Protein AF-A0A367K6J0-F1 (afdb_monomer_lite)

pLDDT: mean 87.24, std 14.25, range [42.91, 98.69]

Foldseek 3Di:
DDLVVLCVQQVVLLVVLVVCLVVVNLPVQDPDLPDQDPNLVSLQSLLVCLLPQSNLVVCVVVVVLVSLLSQLVSDPRPSSNLSSLSSLLSSLLVVVSVSVVVLLVDLSLLVVLQVCLQPPDDLSNLLSSLSSLLSNLVVQQDPVVRDGNDDPSNVVSLQDDPPGDGPLQSLLCCLLDDPPQSSNLSSLSNNLSSLSNQLCVLPPPVCVVPDPDDNPVSSCRRPPLVSLLSLVVSLVVVLVCVVVCVPVPDDPDPSSNVSSVSNNCSCDVSPSDDPVSD

InterPro domains:
  IPR016024 Armadillo-type fold [SSF48371] (31-156)
  IPR052464 Synovial Proliferation Regulator [PTHR23424] (36-198)

Radius of gyration: 20.42 Å; chains: 1; bounding box: 48×44×61 Å

Sequence (278 aa):
MDLDANLTVVSPILKRILEEVVNDTIDHSCANIDDDTPFERSLCAAWDICTVPEYAMTLKENQFHRVLLKIITATQRNRTRELAMGTLANMACHWDCGIGPYLLNDMDILKLCRSILWTENDARVLLETTRLLNTFLVCSIDTSHQTVIEHDHLTEFLTPETMAPSIFHQYTLIICNTLYSELLLKSLELMTRIVVYTNAITHSLSKRKQRLTEVDEEIFKFMDKADTLALLHWGAERLEEEGRGVGIGMGFHRGIAKNVMHLLWALMAYGLISINDC

Secondary structure (DSSP, 8-state):
--HHHHHHHHHHHHHHHHHHHHTT-TT---S-SSSPPHHHHHHHHHHHHTTSHHHHHHHHHTTHHHHHHHHHHH---HHHHHHHHHHHHHHHT-TTTTHHHHHHT-HHHHHHHHHHHHH---HHHHHHHHHHHHHHHHHHEETTTTEE---HHHHHHHS-BTTB--HHHHHHHHHHH---HHHHHHHHHHHHHHHHHHHHHHH-HHHHTT-SS--STTGGGTS-HHHHHHHHHHHHHHHHHHHTTTTTTTT--HHHHHHHHHHHHHHHHTTSS-GGG-

Structure (mmCIF, N/CA/C/O backbone):
data_AF-A0A367K6J0-F1
#
_entry.id   AF-A0A367K6J0-F1
#
loop_
_atom_site.group_PDB
_atom_site.id
_atom_site.type_symbol
_atom_site.label_atom_id
_atom_site.label_alt_id
_atom_site.label_comp_id
_atom_site.label_asym_id
_atom_site.label_entity_id
_atom_site.label_seq_id
_atom_site.pdbx_PDB_ins_code
_atom_site.Cartn_x
_atom_site.Cartn_y
_atom_site.Cartn_z
_atom_site.occupancy
_atom_site.B_iso_or_equiv
_atom_site.auth_seq_id
_atom_site.auth_comp_id
_atom_site.auth_asym_id
_atom_site.auth_atom_id
_atom_site.pdbx_PDB_model_num
ATOM 1 N N . MET A 1 1 ? -2.186 -20.792 -24.153 1.00 52.62 1 MET A N 1
ATOM 2 C CA . MET A 1 1 ? -1.851 -19.403 -24.530 1.00 52.62 1 MET A CA 1
ATOM 3 C C . MET A 1 1 ? -0.345 -19.354 -24.709 1.00 52.62 1 MET A C 1
ATOM 5 O O . MET A 1 1 ? 0.332 -19.950 -23.880 1.00 52.62 1 MET A O 1
ATOM 9 N N . ASP A 1 2 ? 0.154 -18.780 -25.805 1.00 60.88 2 ASP A N 1
ATOM 10 C CA . ASP A 1 2 ? 1.565 -18.890 -26.204 1.00 60.88 2 ASP A CA 1
ATOM 11 C C . ASP A 1 2 ? 2.493 -18.096 -25.278 1.00 60.88 2 ASP A C 1
ATOM 13 O O . ASP A 1 2 ? 2.491 -16.866 -25.283 1.00 60.88 2 ASP A O 1
ATOM 17 N N . LEU A 1 3 ? 3.326 -18.815 -24.521 1.00 62.19 3 LEU A N 1
ATOM 18 C CA . LEU A 1 3 ? 4.400 -18.252 -23.693 1.00 62.19 3 LEU A CA 1
ATOM 19 C C . LEU A 1 3 ? 5.335 -17.340 -24.518 1.00 62.19 3 LEU A C 1
ATOM 21 O O . LEU A 1 3 ? 5.828 -16.328 -24.023 1.00 62.19 3 LEU A O 1
ATOM 25 N N . ASP A 1 4 ? 5.510 -17.669 -25.798 1.00 64.56 4 ASP A N 1
ATOM 26 C CA . ASP A 1 4 ? 6.382 -16.970 -26.747 1.00 64.56 4 ASP A CA 1
ATOM 27 C C . ASP A 1 4 ? 5.864 -15.559 -27.105 1.00 64.56 4 ASP A C 1
ATOM 29 O O . ASP A 1 4 ? 6.628 -14.596 -27.233 1.00 64.56 4 ASP A O 1
ATOM 33 N N . ALA A 1 5 ? 4.538 -15.389 -27.171 1.00 68.56 5 ALA A N 1
ATOM 34 C CA . ALA A 1 5 ? 3.916 -14.090 -27.426 1.00 68.56 5 ALA A CA 1
ATOM 35 C C . ALA A 1 5 ? 4.062 -13.142 -26.223 1.00 68.56 5 ALA A C 1
ATOM 37 O O . ALA A 1 5 ? 4.328 -11.951 -26.398 1.00 68.56 5 ALA A O 1
ATOM 38 N N . ASN A 1 6 ? 3.962 -13.675 -25.000 1.00 74.25 6 ASN A N 1
ATOM 39 C CA . ASN A 1 6 ? 4.115 -12.892 -23.772 1.00 74.25 6 ASN A CA 1
ATOM 40 C C . ASN A 1 6 ? 5.548 -12.372 -23.607 1.00 74.25 6 ASN A C 1
ATOM 42 O O . ASN A 1 6 ? 5.755 -11.194 -23.312 1.00 74.25 6 ASN A O 1
ATOM 46 N N . LEU A 1 7 ? 6.544 -13.221 -23.874 1.00 74.25 7 LEU A N 1
ATOM 47 C CA . LEU A 1 7 ? 7.955 -12.832 -23.846 1.00 74.25 7 LEU A CA 1
ATOM 48 C C . LEU A 1 7 ? 8.262 -11.724 -24.861 1.00 74.25 7 LEU A C 1
ATOM 50 O O . LEU A 1 7 ? 8.991 -10.787 -24.548 1.00 74.25 7 LEU A O 1
ATOM 54 N N . THR A 1 8 ? 7.638 -11.758 -26.040 1.00 81.88 8 THR A N 1
ATOM 55 C CA . THR A 1 8 ? 7.848 -10.733 -27.076 1.00 81.88 8 THR A CA 1
ATOM 56 C C . THR A 1 8 ? 7.472 -9.321 -26.601 1.00 81.88 8 THR A C 1
ATOM 58 O O . THR A 1 8 ? 8.147 -8.355 -26.955 1.00 81.88 8 THR A O 1
ATOM 61 N N . VAL A 1 9 ? 6.430 -9.189 -25.772 1.00 82.50 9 VAL A N 1
ATOM 62 C CA . VAL A 1 9 ? 5.977 -7.894 -25.234 1.00 82.50 9 VAL A CA 1
ATOM 63 C C . VAL A 1 9 ? 6.772 -7.486 -23.992 1.00 82.50 9 VAL A C 1
ATOM 65 O O . VAL A 1 9 ? 7.174 -6.331 -23.858 1.00 82.50 9 VAL A O 1
ATOM 68 N N . VAL A 1 10 ? 7.020 -8.432 -23.084 1.00 88.75 10 VAL A N 1
ATOM 69 C CA . VAL A 1 10 ? 7.608 -8.157 -21.767 1.00 88.75 10 VAL A CA 1
ATOM 70 C C . VAL A 1 10 ? 9.131 -7.993 -21.842 1.00 88.75 10 VAL A C 1
ATOM 72 O O . VAL A 1 10 ? 9.689 -7.082 -21.226 1.00 88.75 10 VAL A O 1
ATOM 75 N N . SER A 1 11 ? 9.828 -8.831 -22.617 1.00 90.00 11 SER A N 1
ATOM 76 C CA . SER A 1 11 ? 11.296 -8.869 -22.640 1.00 90.00 11 SER A CA 1
ATOM 77 C C . SER A 1 11 ? 11.965 -7.541 -23.014 1.00 90.00 11 SER A C 1
ATOM 79 O O . SER A 1 11 ? 12.941 -7.195 -22.346 1.00 90.00 11 SER A O 1
ATOM 81 N N . PRO A 1 12 ? 11.491 -6.754 -24.004 1.00 92.69 12 PRO A N 1
ATOM 82 C CA . PRO A 1 12 ? 12.099 -5.460 -24.318 1.00 92.69 12 PRO A CA 1
ATOM 83 C C . PRO A 1 12 ? 12.034 -4.464 -23.152 1.00 92.69 12 PRO A C 1
ATOM 85 O O . PRO A 1 12 ? 13.003 -3.746 -22.903 1.00 92.69 12 PRO A O 1
ATOM 88 N N . ILE A 1 13 ? 10.916 -4.448 -22.415 1.00 94.12 13 ILE A N 1
ATOM 89 C CA . ILE A 1 13 ? 10.705 -3.560 -21.263 1.00 94.12 13 ILE A CA 1
ATOM 90 C C . ILE A 1 13 ? 11.645 -3.964 -20.124 1.00 94.12 13 ILE A C 1
ATOM 92 O O . ILE A 1 13 ? 12.404 -3.132 -19.623 1.00 94.12 13 ILE A O 1
ATOM 96 N N . LEU A 1 14 ? 11.648 -5.252 -19.757 1.00 93.12 14 LEU A N 1
ATOM 97 C CA . LEU A 1 14 ? 12.482 -5.750 -18.660 1.00 93.12 14 LEU A CA 1
ATOM 98 C C . LEU A 1 14 ? 13.970 -5.605 -18.966 1.00 93.12 14 LEU A C 1
ATOM 100 O O . LEU A 1 14 ? 14.729 -5.193 -18.094 1.00 93.12 14 LEU A O 1
ATOM 104 N N . LYS A 1 15 ? 14.387 -5.900 -20.204 1.00 93.62 15 LYS A N 1
ATOM 105 C CA . LYS A 1 15 ? 15.779 -5.753 -20.638 1.00 93.62 15 LYS A CA 1
ATOM 106 C C . LYS A 1 15 ? 16.252 -4.313 -20.480 1.00 93.62 15 LYS A C 1
ATOM 108 O O . LYS A 1 15 ? 17.316 -4.091 -19.917 1.00 93.62 15 LYS A O 1
ATOM 113 N N . ARG A 1 16 ? 15.446 -3.346 -20.917 1.00 93.06 16 ARG A N 1
ATOM 114 C CA . ARG A 1 16 ? 15.792 -1.930 -20.797 1.00 93.06 16 ARG A CA 1
ATOM 115 C C . ARG A 1 16 ? 15.924 -1.490 -19.342 1.00 93.06 16 ARG A C 1
ATOM 117 O O . ARG A 1 16 ? 16.885 -0.817 -18.998 1.00 93.06 16 ARG A O 1
ATOM 124 N N . ILE A 1 17 ? 14.989 -1.892 -18.482 1.00 95.50 17 ILE A N 1
ATOM 125 C CA . ILE A 1 17 ? 15.069 -1.581 -17.049 1.00 95.50 17 ILE A CA 1
ATOM 126 C C . ILE A 1 17 ? 16.323 -2.219 -16.431 1.00 95.50 17 ILE A C 1
ATOM 128 O O . ILE A 1 17 ? 17.040 -1.563 -15.682 1.00 95.50 17 ILE A O 1
ATOM 132 N N . LEU A 1 18 ? 16.613 -3.479 -16.766 1.00 94.62 18 LEU A N 1
ATOM 133 C CA . LEU A 1 18 ? 17.797 -4.190 -16.282 1.00 94.62 18 LEU A CA 1
ATOM 134 C C . LEU A 1 18 ? 19.099 -3.521 -16.715 1.00 94.62 18 LEU A C 1
ATOM 136 O O . LEU A 1 18 ? 19.999 -3.393 -15.893 1.00 94.62 18 LEU A O 1
ATOM 140 N N . GLU A 1 19 ? 19.207 -3.090 -17.971 1.00 93.94 19 GLU A N 1
ATOM 141 C CA . GLU A 1 19 ? 20.398 -2.406 -18.482 1.00 93.94 19 GLU A CA 1
ATOM 142 C C . GLU A 1 19 ? 20.693 -1.133 -17.681 1.00 93.94 19 GLU A C 1
ATOM 144 O O . GLU A 1 19 ? 21.822 -0.948 -17.232 1.00 93.94 19 GLU A O 1
ATOM 149 N N . GLU A 1 20 ? 19.681 -0.309 -17.409 1.00 91.88 20 GLU A N 1
ATOM 150 C CA . GLU A 1 20 ? 19.845 0.919 -16.617 1.00 91.88 20 GLU A CA 1
ATOM 151 C C . GLU A 1 20 ? 20.211 0.619 -15.150 1.00 91.88 20 GLU A C 1
ATOM 153 O O . GLU A 1 20 ? 21.021 1.314 -14.539 1.00 91.88 20 GLU A O 1
ATOM 158 N N . VAL A 1 21 ? 19.672 -0.463 -14.578 1.00 92.81 21 VAL A N 1
ATOM 159 C CA . VAL A 1 21 ? 19.991 -0.901 -13.207 1.00 92.81 21 VAL A CA 1
ATOM 160 C C . VAL A 1 21 ? 21.389 -1.519 -13.090 1.00 92.81 21 VAL A C 1
ATOM 162 O O . VAL A 1 21 ? 22.018 -1.429 -12.030 1.00 92.81 21 VAL A O 1
ATOM 165 N N . VAL A 1 22 ? 21.868 -2.198 -14.134 1.00 92.88 22 VAL A N 1
ATOM 166 C CA . VAL A 1 22 ? 23.210 -2.802 -14.186 1.00 92.88 22 VAL A CA 1
ATOM 167 C C . VAL A 1 22 ? 24.273 -1.736 -14.424 1.00 92.88 22 VAL A C 1
ATOM 169 O O . VAL A 1 22 ? 25.336 -1.805 -13.813 1.00 92.88 22 VAL A O 1
ATOM 172 N N . ASN A 1 23 ? 23.974 -0.742 -15.259 1.00 92.44 23 ASN A N 1
ATOM 173 C CA . ASN A 1 23 ? 24.886 0.357 -15.570 1.00 92.44 23 ASN A CA 1
ATOM 174 C C . ASN A 1 23 ? 24.867 1.487 -14.527 1.00 92.44 23 ASN A C 1
ATOM 176 O O . ASN A 1 23 ? 25.654 2.420 -14.652 1.00 92.44 23 ASN A O 1
ATOM 180 N N . ASP A 1 24 ? 24.002 1.396 -13.511 1.00 88.75 24 ASP A N 1
ATOM 181 C CA . ASP A 1 24 ? 23.812 2.413 -12.464 1.00 88.75 24 ASP A CA 1
ATOM 182 C C . ASP A 1 24 ? 23.382 3.785 -13.023 1.00 88.75 24 ASP A C 1
ATOM 184 O O . ASP A 1 24 ? 23.788 4.849 -12.561 1.00 88.75 24 ASP A O 1
ATOM 188 N N . THR A 1 25 ? 22.540 3.759 -14.059 1.00 89.38 25 THR A N 1
ATOM 189 C CA . THR A 1 25 ? 22.095 4.940 -14.815 1.00 89.38 25 THR A CA 1
ATOM 190 C C . THR A 1 25 ? 20.631 5.314 -14.572 1.00 89.38 25 THR A C 1
ATOM 192 O O . THR A 1 25 ? 20.086 6.168 -15.270 1.00 89.38 25 THR A O 1
ATOM 195 N N . ILE A 1 26 ? 20.005 4.755 -13.530 1.00 89.31 26 ILE A N 1
ATOM 196 C CA . ILE A 1 26 ? 18.575 4.946 -13.214 1.00 89.31 26 ILE A CA 1
ATOM 197 C C . ILE A 1 26 ? 18.147 6.421 -13.075 1.00 89.31 26 ILE A C 1
ATOM 199 O O . ILE A 1 26 ? 17.022 6.757 -13.434 1.00 89.31 26 ILE A O 1
ATOM 203 N N . ASP A 1 27 ? 19.047 7.306 -12.629 1.00 86.69 27 ASP A N 1
ATOM 204 C CA . ASP A 1 27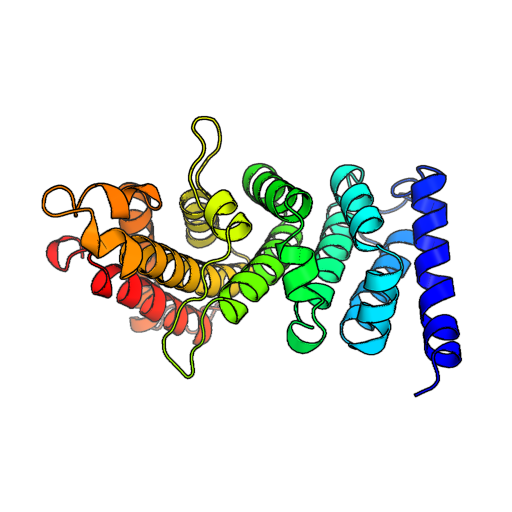 ? 18.786 8.744 -12.447 1.00 86.69 27 ASP A CA 1
ATOM 205 C C . ASP A 1 27 ? 19.613 9.640 -13.405 1.00 86.69 27 ASP A C 1
ATOM 207 O O . ASP A 1 27 ? 19.592 10.868 -13.299 1.00 86.69 27 ASP A O 1
ATOM 211 N N . HIS A 1 28 ? 20.345 9.057 -14.365 1.00 76.81 28 HIS A N 1
ATOM 212 C CA . HIS A 1 28 ? 21.383 9.754 -15.147 1.00 76.81 28 HIS A CA 1
ATOM 213 C C . HIS A 1 28 ? 20.841 10.766 -16.180 1.00 76.81 28 HIS A C 1
ATOM 215 O O . HIS A 1 28 ? 21.577 11.638 -16.646 1.00 76.81 28 HIS A O 1
ATOM 221 N N . SER A 1 29 ? 19.563 10.675 -16.559 1.00 64.75 29 SER A N 1
ATOM 222 C CA . SER A 1 29 ? 18.951 11.461 -17.643 1.00 64.75 29 SER A CA 1
ATOM 223 C C . SER A 1 29 ? 18.116 12.650 -17.144 1.00 64.75 29 SER A C 1
ATOM 225 O O . SER A 1 29 ? 16.963 12.809 -17.542 1.00 64.75 29 SER A O 1
ATOM 227 N N . CYS A 1 30 ? 18.671 13.474 -16.254 1.00 58.75 30 CYS A N 1
ATOM 228 C CA . CYS A 1 30 ? 17.943 14.572 -15.612 1.00 58.75 30 CYS A CA 1
ATOM 229 C C . CYS A 1 30 ? 18.305 15.935 -16.233 1.00 58.75 30 CYS A C 1
ATOM 231 O O . CYS A 1 30 ? 19.266 16.576 -15.816 1.00 58.75 30 CYS A O 1
ATOM 233 N N . ALA A 1 31 ? 17.548 16.380 -17.242 1.00 59.66 31 ALA A N 1
ATOM 234 C CA . ALA A 1 31 ? 17.614 17.767 -17.730 1.00 59.66 31 ALA A CA 1
ATOM 235 C C . ALA A 1 31 ? 16.427 18.615 -17.241 1.00 59.66 31 ALA A C 1
ATOM 237 O O . ALA A 1 31 ? 16.561 19.828 -17.106 1.00 59.66 31 ALA A O 1
ATOM 238 N N . ASN A 1 32 ? 15.286 17.978 -16.952 1.00 64.25 32 ASN A N 1
ATOM 239 C CA . ASN A 1 32 ? 14.073 18.625 -16.469 1.00 64.25 32 ASN A CA 1
ATOM 240 C C . ASN A 1 32 ? 13.409 17.733 -15.408 1.00 64.25 32 ASN A C 1
ATOM 242 O O . ASN A 1 32 ? 13.308 16.521 -15.599 1.00 64.25 32 ASN A O 1
ATOM 246 N N . ILE A 1 33 ? 13.016 18.309 -14.271 1.00 65.94 33 ILE A N 1
ATOM 247 C CA . ILE A 1 33 ? 12.442 17.555 -13.140 1.00 65.94 33 ILE A CA 1
ATOM 248 C C . ILE A 1 33 ? 10.992 17.136 -13.423 1.00 65.94 33 ILE A C 1
ATOM 250 O O . ILE A 1 33 ? 10.568 16.091 -12.937 1.00 65.94 33 ILE A O 1
ATOM 254 N N . ASP A 1 34 ? 10.282 17.897 -14.257 1.00 67.56 34 ASP A N 1
ATOM 255 C CA . ASP A 1 34 ? 8.843 17.728 -14.485 1.00 67.56 34 ASP A CA 1
ATOM 256 C C . ASP A 1 34 ? 8.491 16.715 -15.590 1.00 67.56 34 ASP A C 1
ATOM 258 O O . ASP A 1 34 ? 7.346 16.271 -15.673 1.00 67.56 34 ASP A O 1
ATOM 262 N N . ASP A 1 35 ? 9.459 16.325 -16.426 1.00 78.94 35 ASP A N 1
ATOM 263 C CA . ASP A 1 35 ? 9.240 15.382 -17.525 1.00 78.94 35 ASP A CA 1
ATOM 264 C C . ASP A 1 35 ? 9.662 13.960 -17.134 1.00 78.94 35 ASP A C 1
ATOM 266 O O . ASP A 1 35 ? 10.748 13.750 -16.583 1.00 78.94 35 ASP A O 1
ATOM 270 N N . ASP A 1 36 ? 8.838 12.968 -17.498 1.00 84.56 36 ASP A N 1
ATOM 271 C CA . ASP A 1 36 ? 9.209 11.558 -17.359 1.00 84.56 36 ASP A CA 1
ATOM 272 C C . ASP A 1 36 ? 10.477 11.282 -18.191 1.00 84.56 36 ASP A C 1
ATOM 274 O O . ASP A 1 36 ? 10.542 11.498 -19.408 1.00 84.56 36 ASP A O 1
ATOM 278 N N . THR A 1 37 ? 11.498 10.745 -17.540 1.00 90.25 37 THR A N 1
ATOM 279 C CA . THR A 1 37 ? 12.735 10.274 -18.155 1.00 90.25 37 THR A CA 1
ATOM 280 C C . THR A 1 37 ? 12.482 9.059 -19.056 1.00 90.25 37 THR A C 1
ATOM 282 O O . THR A 1 37 ? 11.469 8.358 -18.945 1.00 90.25 37 THR A O 1
ATOM 285 N N . PRO A 1 38 ? 13.411 8.737 -19.975 1.00 90.44 38 PRO A N 1
ATOM 286 C CA . PRO A 1 38 ? 13.325 7.504 -20.747 1.00 90.44 38 PRO A CA 1
ATOM 287 C C . PRO A 1 38 ? 13.238 6.239 -19.867 1.00 90.44 38 PRO A C 1
ATOM 289 O O . PRO A 1 38 ? 12.583 5.274 -20.276 1.00 90.44 38 PRO A O 1
ATOM 292 N N . PHE A 1 39 ? 13.869 6.248 -18.688 1.00 93.06 39 PHE A N 1
ATOM 293 C CA . PHE A 1 39 ? 13.788 5.168 -17.706 1.00 93.06 39 PHE A CA 1
ATOM 294 C C . PHE A 1 39 ? 12.404 5.097 -17.046 1.00 93.06 39 PHE A C 1
ATOM 296 O O . PHE A 1 39 ? 11.771 4.043 -17.093 1.00 93.06 39 PHE A O 1
ATOM 303 N N . GLU A 1 40 ? 11.872 6.222 -16.555 1.00 94.75 40 GLU A N 1
ATOM 304 C CA . GLU A 1 40 ? 10.519 6.306 -15.977 1.00 94.75 40 GLU A CA 1
ATOM 305 C C . GLU A 1 40 ? 9.445 5.859 -16.977 1.00 94.75 40 GLU A C 1
ATOM 307 O O . GLU A 1 40 ? 8.560 5.092 -16.620 1.00 94.75 40 GLU A O 1
ATOM 312 N N . ARG A 1 41 ? 9.564 6.192 -18.270 1.00 93.81 41 ARG A N 1
ATOM 313 C CA . ARG A 1 41 ? 8.649 5.655 -19.298 1.00 93.81 41 ARG A CA 1
ATOM 314 C C . ARG A 1 41 ? 8.684 4.128 -19.411 1.00 93.81 41 ARG A C 1
ATOM 316 O O . ARG A 1 41 ? 7.667 3.516 -19.724 1.00 93.81 41 ARG A O 1
ATOM 323 N N . SER A 1 42 ? 9.838 3.507 -19.172 1.00 95.38 42 SER A N 1
ATOM 324 C CA . SER A 1 42 ? 9.968 2.043 -19.189 1.00 95.38 42 SER A CA 1
ATOM 325 C C . SER A 1 42 ? 9.339 1.421 -17.944 1.00 95.38 42 SER A C 1
ATOM 327 O O . SER A 1 42 ? 8.669 0.398 -18.051 1.00 95.38 42 SER A O 1
ATOM 329 N N . LEU A 1 43 ? 9.495 2.063 -16.783 1.00 96.81 43 LEU A N 1
ATOM 330 C CA . LEU A 1 43 ? 8.803 1.666 -15.557 1.00 96.81 43 LEU A CA 1
ATOM 331 C C . LEU A 1 43 ? 7.288 1.869 -15.649 1.00 96.81 43 LEU A C 1
ATOM 333 O O . LEU A 1 43 ? 6.545 1.019 -15.183 1.00 96.81 43 LEU A O 1
ATOM 337 N N . CYS A 1 44 ? 6.825 2.935 -16.298 1.00 96.38 44 CYS A N 1
ATOM 338 C CA . CYS A 1 44 ? 5.409 3.159 -16.584 1.00 96.38 44 CYS A CA 1
ATOM 339 C C . CYS A 1 44 ? 4.841 2.028 -17.456 1.00 96.38 44 CYS A C 1
ATOM 341 O O . CYS A 1 44 ? 3.833 1.421 -17.110 1.00 96.38 44 CYS A O 1
ATOM 343 N N . ALA A 1 45 ? 5.561 1.636 -18.513 1.00 96.44 45 ALA A N 1
ATOM 344 C CA . ALA A 1 45 ? 5.177 0.473 -19.309 1.00 96.44 45 ALA A CA 1
ATOM 345 C C . ALA A 1 45 ? 5.155 -0.823 -18.476 1.00 96.44 45 ALA A C 1
ATOM 347 O O . ALA A 1 45 ? 4.236 -1.622 -18.633 1.00 96.44 45 ALA A O 1
ATOM 348 N N . ALA A 1 46 ? 6.130 -1.028 -17.579 1.00 97.06 46 ALA A N 1
ATOM 349 C CA . ALA A 1 46 ? 6.156 -2.177 -16.668 1.00 97.06 46 ALA A CA 1
ATOM 350 C C . ALA A 1 46 ? 4.963 -2.178 -15.695 1.00 97.06 46 ALA A C 1
ATOM 352 O O . ALA A 1 46 ? 4.347 -3.224 -15.484 1.00 97.06 46 ALA A O 1
ATOM 353 N N . TRP A 1 47 ? 4.606 -1.015 -15.150 1.00 97.56 47 TRP A N 1
ATOM 354 C CA . TRP A 1 47 ? 3.425 -0.829 -14.312 1.00 97.56 47 TRP A CA 1
ATOM 355 C C . TRP A 1 47 ? 2.164 -1.258 -15.062 1.00 97.56 47 TRP A C 1
ATOM 357 O O . TRP A 1 47 ? 1.397 -2.082 -14.550 1.00 97.56 47 TRP A O 1
ATOM 367 N N . ASP A 1 48 ? 1.959 -0.730 -16.271 1.00 96.62 48 ASP A N 1
ATOM 368 C CA . ASP A 1 48 ? 0.762 -0.973 -17.077 1.00 96.62 48 ASP A CA 1
ATOM 369 C C . ASP A 1 48 ? 0.595 -2.456 -17.413 1.00 96.62 48 ASP A C 1
ATOM 371 O O . ASP A 1 48 ? -0.475 -3.028 -17.188 1.00 96.62 48 ASP A O 1
ATOM 375 N N . ILE A 1 49 ? 1.654 -3.125 -17.883 1.00 95.19 49 ILE A N 1
ATOM 376 C CA . ILE A 1 49 ? 1.573 -4.552 -18.234 1.00 95.19 49 ILE A CA 1
ATOM 377 C C . ILE A 1 49 ? 1.325 -5.439 -17.011 1.00 95.19 49 ILE A C 1
ATOM 379 O O . ILE A 1 49 ? 0.706 -6.490 -17.148 1.00 95.19 49 ILE A O 1
ATOM 383 N N . CYS A 1 50 ? 1.740 -5.022 -15.809 1.00 96.56 50 CYS A N 1
ATOM 384 C CA . CYS A 1 50 ? 1.494 -5.783 -14.582 1.00 96.56 50 CYS A CA 1
ATOM 385 C C . CYS A 1 50 ? 0.021 -5.807 -14.166 1.00 96.56 50 CYS A C 1
ATOM 387 O O . CYS A 1 50 ? -0.332 -6.551 -13.256 1.00 96.56 50 CYS A O 1
ATOM 389 N N . THR A 1 51 ? -0.860 -5.049 -14.824 1.00 95.50 51 THR A N 1
ATOM 390 C CA . THR A 1 51 ? -2.315 -5.219 -14.669 1.00 95.50 51 THR A CA 1
ATOM 391 C C . THR A 1 51 ? -2.826 -6.524 -15.289 1.00 95.50 51 THR A C 1
ATOM 393 O O . THR A 1 51 ? -3.903 -6.991 -14.923 1.00 95.50 51 THR A O 1
ATOM 396 N N . VAL A 1 52 ? -2.048 -7.145 -16.182 1.00 95.25 52 VAL A N 1
ATOM 397 C CA . VAL A 1 52 ? -2.385 -8.392 -16.876 1.00 95.25 52 VAL A CA 1
ATOM 398 C C . VAL A 1 52 ? -1.685 -9.578 -16.186 1.00 95.25 52 VAL A C 1
ATOM 400 O O . VAL A 1 52 ? -0.454 -9.556 -16.059 1.00 95.25 52 VAL A O 1
ATOM 403 N N . PRO A 1 53 ? -2.421 -10.624 -15.751 1.00 94.62 53 PRO A N 1
ATOM 404 C CA . PRO A 1 53 ? -1.859 -11.733 -14.974 1.00 94.62 53 PRO A CA 1
ATOM 405 C C . PRO A 1 53 ? -0.694 -12.455 -15.662 1.00 94.62 53 PRO A C 1
ATOM 407 O O . PRO A 1 53 ? 0.305 -12.778 -15.023 1.00 94.62 53 PRO A O 1
ATOM 410 N N . GLU A 1 54 ? -0.785 -12.690 -16.971 1.00 93.50 54 GLU A N 1
ATOM 411 C CA . GLU A 1 54 ? 0.213 -13.435 -17.742 1.00 93.50 54 GLU A CA 1
ATOM 412 C C . GLU A 1 54 ? 1.566 -12.708 -17.799 1.00 93.50 54 GLU A C 1
ATOM 414 O O . GLU A 1 54 ? 2.634 -13.321 -17.679 1.00 93.50 54 GLU A O 1
ATOM 419 N N . TYR A 1 55 ? 1.532 -11.382 -17.940 1.00 94.81 55 TYR A N 1
ATOM 420 C CA . TYR A 1 55 ? 2.737 -10.559 -17.937 1.00 94.81 55 TYR A CA 1
ATOM 421 C C . TYR A 1 55 ? 3.320 -10.452 -16.527 1.00 94.81 55 TYR A C 1
ATOM 423 O O . TYR A 1 55 ? 4.524 -10.643 -16.352 1.00 94.81 55 TYR A O 1
ATOM 431 N N . ALA A 1 56 ? 2.481 -10.256 -15.505 1.00 95.69 56 ALA A N 1
ATOM 432 C CA . ALA A 1 56 ? 2.925 -10.260 -14.112 1.00 95.69 56 ALA A CA 1
ATOM 433 C C . ALA A 1 56 ? 3.573 -11.602 -13.711 1.00 95.69 56 ALA A C 1
ATOM 435 O O . ALA A 1 56 ? 4.593 -11.614 -13.017 1.00 95.69 56 ALA A O 1
ATOM 436 N N . MET A 1 57 ? 3.043 -12.731 -14.197 1.00 95.00 57 MET A N 1
ATOM 437 C CA . MET A 1 57 ? 3.650 -14.054 -14.006 1.00 95.00 57 MET A CA 1
ATOM 438 C C . MET A 1 57 ? 5.043 -14.142 -14.632 1.00 95.00 57 MET A C 1
ATOM 440 O O . MET A 1 57 ? 5.961 -14.646 -13.988 1.00 95.00 57 MET A O 1
ATOM 444 N N . THR A 1 58 ? 5.239 -13.566 -15.820 1.00 94.00 58 THR A N 1
ATOM 445 C CA . THR A 1 58 ? 6.562 -13.511 -16.464 1.00 94.00 58 THR A CA 1
ATOM 446 C C . THR A 1 58 ? 7.560 -12.731 -15.595 1.00 94.00 58 THR A C 1
ATOM 448 O O . THR A 1 58 ? 8.699 -13.164 -15.412 1.00 94.00 58 THR A O 1
ATOM 451 N N . LEU A 1 59 ? 7.146 -11.612 -14.985 1.00 94.88 59 LEU A N 1
ATOM 452 C CA . LEU A 1 59 ? 7.988 -10.864 -14.040 1.00 94.88 59 LEU A CA 1
ATOM 453 C C . LEU A 1 59 ? 8.301 -11.672 -12.772 1.00 94.88 59 LEU A C 1
ATOM 455 O O . LEU A 1 59 ? 9.438 -11.644 -12.296 1.00 94.88 59 LEU A O 1
ATOM 459 N N . LYS A 1 60 ? 7.318 -12.398 -12.223 1.00 95.44 60 LYS A N 1
ATOM 460 C CA . LYS A 1 60 ? 7.515 -13.282 -11.064 1.00 95.44 60 LYS A CA 1
ATOM 461 C C . LYS A 1 60 ? 8.533 -14.383 -11.369 1.00 95.44 60 LYS A C 1
ATOM 463 O O . LYS A 1 60 ? 9.461 -14.569 -10.586 1.00 95.44 60 LYS A O 1
ATOM 468 N N . GLU A 1 61 ? 8.381 -15.087 -12.489 1.00 93.69 61 GLU A N 1
ATOM 469 C CA . GLU A 1 61 ? 9.265 -16.190 -12.897 1.00 93.69 61 GLU A CA 1
ATOM 470 C C . GLU A 1 61 ? 10.720 -15.735 -13.073 1.00 93.69 61 GLU A C 1
ATOM 472 O O . GLU A 1 61 ? 11.646 -16.473 -12.744 1.00 93.69 61 GLU A O 1
ATOM 477 N N . ASN A 1 62 ? 10.922 -14.486 -13.498 1.00 92.81 62 ASN A N 1
ATOM 478 C CA . ASN A 1 62 ? 12.240 -13.864 -13.635 1.00 92.81 62 ASN A CA 1
ATOM 479 C C . ASN A 1 62 ? 12.713 -13.128 -12.365 1.00 92.81 62 ASN A C 1
ATOM 481 O O . ASN A 1 62 ? 13.691 -12.387 -12.415 1.00 92.81 62 ASN A O 1
ATOM 485 N N . GLN A 1 63 ? 12.022 -13.294 -11.230 1.00 95.06 63 GLN A N 1
ATOM 486 C CA . GLN A 1 63 ? 12.327 -12.632 -9.953 1.00 95.06 63 GLN A CA 1
ATOM 487 C C . GLN A 1 63 ? 12.459 -11.101 -10.059 1.00 95.06 63 GLN A C 1
ATOM 489 O O . GLN A 1 63 ? 13.201 -10.467 -9.308 1.00 95.06 63 GLN A O 1
ATOM 494 N N . PHE A 1 64 ? 11.700 -10.477 -10.962 1.00 96.50 64 PHE A N 1
ATOM 495 C CA . PHE A 1 64 ? 11.868 -9.063 -11.300 1.00 96.50 64 PHE A CA 1
AT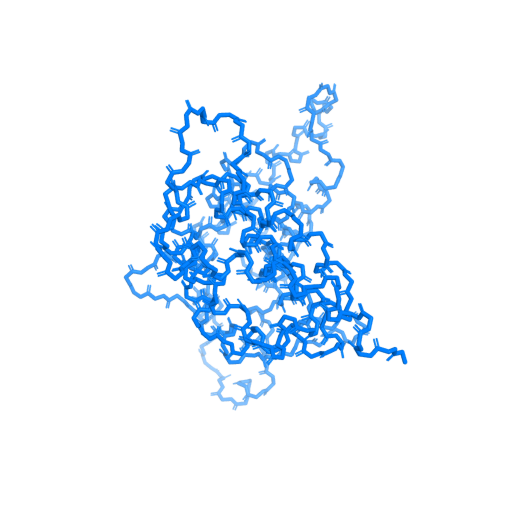OM 496 C C . PHE A 1 64 ? 11.549 -8.110 -10.136 1.00 96.50 64 PHE A C 1
ATOM 498 O O . PHE A 1 64 ? 12.079 -7.004 -10.077 1.00 96.50 64 PHE A O 1
ATOM 505 N N . HIS A 1 65 ? 10.769 -8.561 -9.148 1.00 97.19 65 HIS A N 1
ATOM 506 C CA . HIS A 1 65 ? 10.572 -7.850 -7.878 1.00 97.19 65 HIS A CA 1
ATOM 507 C C . HIS A 1 65 ? 11.901 -7.465 -7.200 1.00 97.19 65 HIS A C 1
ATOM 509 O O . HIS A 1 65 ? 11.983 -6.384 -6.629 1.00 97.19 65 HIS A O 1
ATOM 515 N N . ARG A 1 66 ? 12.978 -8.259 -7.328 1.00 97.44 66 ARG A N 1
ATOM 516 C CA . ARG A 1 66 ? 14.309 -7.905 -6.793 1.00 97.44 66 ARG A CA 1
ATOM 517 C C . ARG A 1 66 ? 14.942 -6.715 -7.507 1.00 97.44 66 ARG A C 1
ATOM 519 O O . ARG A 1 66 ? 15.588 -5.888 -6.868 1.00 97.44 66 ARG A O 1
ATOM 526 N N . VAL A 1 67 ? 14.726 -6.604 -8.816 1.00 97.62 67 VAL A N 1
ATOM 527 C CA . VAL A 1 67 ? 15.157 -5.446 -9.610 1.00 97.62 67 VAL A CA 1
ATOM 528 C C . VAL A 1 67 ? 14.385 -4.207 -9.163 1.00 97.62 67 VAL A C 1
ATOM 530 O O . VAL A 1 67 ? 14.995 -3.169 -8.924 1.00 97.62 67 VAL A O 1
ATOM 533 N N . LEU A 1 68 ? 13.068 -4.336 -8.971 1.00 98.25 68 LEU A N 1
ATOM 534 C CA . LEU A 1 68 ? 12.218 -3.256 -8.461 1.00 98.25 68 LEU A CA 1
ATOM 535 C C . LEU A 1 68 ? 12.666 -2.797 -7.066 1.00 98.25 68 LEU A C 1
ATOM 537 O O . LEU A 1 68 ? 12.845 -1.599 -6.867 1.00 98.25 68 LEU A O 1
ATOM 541 N N . LEU A 1 69 ? 12.947 -3.722 -6.138 1.00 97.62 69 LEU A N 1
ATOM 542 C CA . LEU A 1 69 ? 13.501 -3.394 -4.817 1.00 97.62 69 LEU A CA 1
ATOM 543 C C . LEU A 1 69 ? 14.796 -2.579 -4.934 1.00 97.62 69 LEU A C 1
ATOM 545 O O . LEU A 1 69 ? 14.912 -1.526 -4.308 1.00 97.62 69 LEU A O 1
ATOM 549 N N . LYS A 1 70 ? 15.740 -3.014 -5.784 1.00 96.75 70 LYS A N 1
ATOM 550 C CA . LYS A 1 70 ? 16.986 -2.270 -6.023 1.00 96.75 70 LYS A CA 1
ATOM 551 C C . LYS A 1 70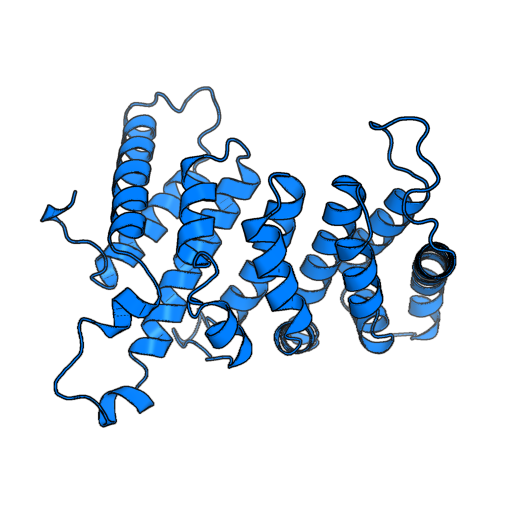 ? 16.697 -0.852 -6.523 1.00 96.75 70 LYS A C 1
ATOM 553 O O . LYS A 1 70 ? 17.249 0.093 -5.968 1.00 96.75 70 LYS A O 1
ATOM 558 N N . ILE A 1 71 ? 15.814 -0.696 -7.513 1.00 97.44 71 ILE A N 1
ATOM 559 C CA . ILE A 1 71 ? 15.430 0.616 -8.063 1.00 97.44 71 ILE A CA 1
ATOM 560 C C . ILE A 1 71 ? 14.892 1.532 -6.963 1.00 97.44 71 ILE A C 1
ATOM 562 O O . ILE A 1 71 ? 15.365 2.657 -6.835 1.00 97.44 71 ILE A O 1
ATOM 566 N N . ILE A 1 72 ? 13.956 1.039 -6.148 1.00 97.56 72 ILE A N 1
ATOM 567 C CA . ILE A 1 72 ? 13.302 1.815 -5.084 1.00 97.56 72 ILE A CA 1
ATOM 568 C C . ILE A 1 72 ? 14.326 2.311 -4.058 1.00 97.56 72 ILE A C 1
ATOM 570 O O . ILE A 1 72 ? 14.254 3.461 -3.626 1.00 97.56 72 ILE A O 1
ATOM 574 N N . THR A 1 73 ? 15.289 1.459 -3.691 1.00 95.69 73 THR A N 1
ATOM 575 C CA . THR A 1 73 ? 16.333 1.805 -2.712 1.00 95.69 73 THR A CA 1
ATOM 576 C C . THR A 1 73 ? 17.449 2.691 -3.268 1.00 95.69 73 THR A C 1
ATOM 578 O O . THR A 1 73 ? 18.107 3.378 -2.493 1.00 95.69 73 THR A O 1
ATOM 581 N N . ALA A 1 74 ? 17.685 2.674 -4.583 1.00 94.75 74 ALA A N 1
ATOM 582 C CA . ALA A 1 74 ? 18.800 3.385 -5.205 1.00 94.75 74 ALA A CA 1
ATOM 583 C C . ALA A 1 74 ? 18.405 4.768 -5.746 1.00 94.75 74 ALA A C 1
ATOM 585 O O . ALA A 1 74 ? 19.203 5.704 -5.678 1.00 94.75 74 ALA A O 1
ATOM 586 N N . THR A 1 75 ? 17.186 4.909 -6.274 1.00 94.00 75 THR A N 1
ATOM 587 C CA . THR A 1 75 ? 16.749 6.157 -6.910 1.00 94.00 75 THR A CA 1
ATOM 588 C C . THR A 1 75 ? 16.581 7.291 -5.903 1.00 94.00 75 THR A C 1
ATOM 590 O O . THR A 1 75 ? 16.092 7.102 -4.785 1.00 94.00 75 THR A O 1
ATOM 593 N N . GLN A 1 76 ? 16.921 8.499 -6.335 1.00 91.56 76 GLN A N 1
ATOM 594 C CA . GLN A 1 76 ? 16.616 9.751 -5.647 1.00 91.56 76 GLN A CA 1
ATOM 595 C C . GLN A 1 76 ? 15.327 10.403 -6.169 1.00 91.56 76 GLN A C 1
ATOM 597 O O . GLN A 1 76 ? 14.843 11.365 -5.575 1.00 91.56 76 GLN A O 1
ATOM 602 N N . ARG A 1 77 ? 14.741 9.892 -7.260 1.00 91.75 77 ARG A N 1
ATOM 603 C CA . ARG A 1 77 ? 13.544 10.460 -7.890 1.00 91.75 77 ARG A CA 1
ATOM 604 C C . ARG A 1 77 ? 12.271 9.814 -7.350 1.00 91.75 77 ARG A C 1
ATOM 606 O O . ARG A 1 77 ? 12.053 8.612 -7.504 1.00 91.75 77 ARG A O 1
ATOM 613 N N . ASN A 1 78 ? 11.376 10.636 -6.802 1.00 94.25 78 ASN A N 1
ATOM 614 C CA . ASN A 1 78 ? 10.080 10.172 -6.295 1.00 94.25 78 ASN A CA 1
ATOM 615 C C . ASN A 1 78 ? 9.244 9.496 -7.381 1.00 94.25 78 ASN A C 1
ATOM 617 O O . ASN A 1 78 ? 8.636 8.468 -7.120 1.00 94.25 78 ASN A O 1
ATOM 621 N N . ARG A 1 79 ? 9.267 10.017 -8.612 1.00 94.56 79 ARG A N 1
ATOM 622 C CA . ARG A 1 79 ? 8.535 9.439 -9.744 1.00 94.56 79 ARG A CA 1
ATOM 623 C C . ARG A 1 79 ? 9.046 8.042 -10.116 1.00 94.56 79 ARG A C 1
ATOM 625 O O . ARG A 1 79 ? 8.248 7.124 -10.267 1.00 94.56 79 ARG A O 1
ATOM 632 N N . THR A 1 80 ? 10.360 7.834 -10.177 1.00 95.88 80 THR A N 1
ATOM 633 C CA . THR A 1 80 ? 10.953 6.494 -10.338 1.00 95.88 80 THR A CA 1
ATOM 634 C C . THR A 1 80 ? 10.520 5.546 -9.215 1.00 95.88 80 THR A C 1
ATOM 636 O O . THR A 1 80 ? 10.134 4.404 -9.478 1.00 95.88 80 THR A O 1
ATOM 639 N N . ARG A 1 81 ? 10.547 6.023 -7.963 1.00 97.19 81 ARG A N 1
ATOM 640 C CA . ARG A 1 81 ? 10.151 5.247 -6.780 1.00 97.19 81 ARG A CA 1
ATOM 641 C C . ARG A 1 81 ? 8.670 4.868 -6.805 1.00 97.19 81 ARG A C 1
ATOM 643 O O . ARG A 1 81 ? 8.336 3.707 -6.586 1.00 97.19 81 ARG A O 1
ATOM 650 N N . GLU A 1 82 ? 7.809 5.831 -7.126 1.00 97.62 82 GLU A N 1
ATOM 651 C CA . GLU A 1 82 ? 6.367 5.676 -7.327 1.00 97.62 82 GLU A CA 1
ATOM 652 C C . GLU A 1 82 ? 6.108 4.586 -8.364 1.00 97.62 82 GLU A C 1
ATOM 654 O O . GLU A 1 82 ? 5.378 3.638 -8.088 1.00 97.62 82 GLU A O 1
ATOM 659 N N . LEU A 1 83 ? 6.758 4.673 -9.530 1.00 98.19 83 LEU A N 1
ATOM 660 C CA . LEU A 1 83 ? 6.521 3.739 -10.623 1.00 98.19 83 LEU A CA 1
ATOM 661 C C . LEU A 1 83 ? 6.939 2.302 -10.289 1.00 98.19 83 LEU A C 1
ATOM 663 O O . LEU A 1 83 ? 6.235 1.342 -10.619 1.00 98.19 83 LEU A O 1
ATOM 667 N N . ALA A 1 84 ? 8.070 2.144 -9.604 1.00 98.38 84 ALA A N 1
ATOM 668 C CA . ALA A 1 84 ? 8.534 0.837 -9.160 1.00 98.38 84 ALA A CA 1
ATOM 669 C C . ALA A 1 84 ? 7.629 0.244 -8.060 1.00 98.38 84 ALA A C 1
ATOM 671 O O . ALA A 1 84 ? 7.295 -0.942 -8.124 1.00 98.38 84 ALA A O 1
ATOM 672 N N . MET A 1 85 ? 7.169 1.061 -7.102 1.00 98.44 85 MET A N 1
ATOM 673 C CA . MET A 1 85 ? 6.199 0.636 -6.085 1.00 98.44 85 MET A CA 1
ATOM 674 C C . MET A 1 85 ? 4.842 0.272 -6.695 1.00 98.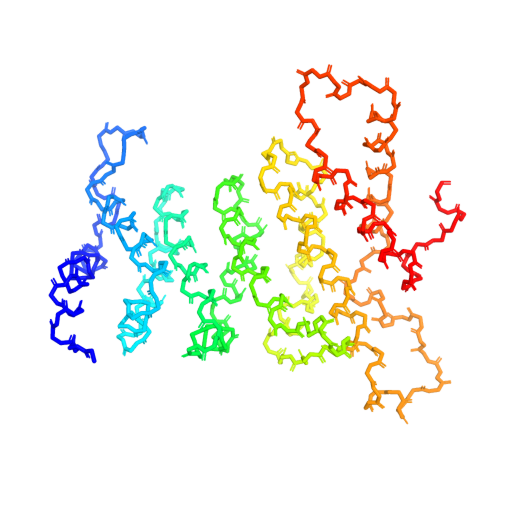44 85 MET A C 1
ATOM 676 O O . MET A 1 85 ? 4.283 -0.767 -6.346 1.00 98.44 85 MET A O 1
ATOM 680 N N . GLY A 1 86 ? 4.337 1.062 -7.644 1.00 98.38 86 GLY A N 1
ATOM 681 C CA . GLY A 1 86 ? 3.081 0.781 -8.342 1.00 98.38 86 GLY A CA 1
ATOM 682 C C . GLY A 1 86 ? 3.141 -0.502 -9.170 1.00 98.38 86 GLY A C 1
ATOM 683 O O . GLY A 1 86 ? 2.190 -1.285 -9.190 1.00 98.38 86 GLY A O 1
ATOM 684 N N . THR A 1 87 ? 4.304 -0.799 -9.760 1.00 98.56 87 THR A N 1
ATOM 685 C CA . THR A 1 87 ? 4.547 -2.086 -10.428 1.00 98.56 87 THR A CA 1
ATOM 686 C C . THR A 1 87 ? 4.432 -3.256 -9.440 1.00 98.56 87 THR A C 1
ATOM 688 O O . THR A 1 87 ? 3.717 -4.218 -9.721 1.00 98.56 87 THR A O 1
ATOM 691 N N . LEU A 1 88 ? 5.059 -3.168 -8.255 1.00 98.50 88 LEU A N 1
ATOM 692 C CA . LEU A 1 88 ? 4.920 -4.187 -7.199 1.00 98.50 88 LEU A CA 1
ATOM 693 C C . LEU A 1 88 ? 3.466 -4.332 -6.724 1.00 98.50 88 LEU A C 1
ATOM 695 O O . LEU A 1 88 ? 2.983 -5.454 -6.566 1.00 98.50 88 LEU A O 1
ATOM 699 N N . ALA A 1 89 ? 2.761 -3.214 -6.530 1.00 98.19 89 ALA A N 1
ATOM 700 C CA . ALA A 1 89 ? 1.360 -3.206 -6.118 1.00 98.19 89 ALA A CA 1
ATOM 701 C C . ALA A 1 89 ? 0.463 -3.919 -7.140 1.00 98.19 89 ALA A C 1
ATOM 703 O O . ALA A 1 89 ? -0.342 -4.770 -6.760 1.00 98.19 89 ALA A O 1
ATOM 704 N N . ASN A 1 90 ? 0.640 -3.641 -8.435 1.00 98.31 90 ASN A N 1
ATOM 705 C CA . ASN A 1 90 ? -0.092 -4.318 -9.505 1.00 98.31 90 ASN A CA 1
ATOM 706 C C . ASN A 1 90 ? 0.225 -5.815 -9.576 1.00 98.31 90 ASN A C 1
ATOM 708 O O . ASN A 1 90 ? -0.691 -6.622 -9.720 1.00 98.31 90 ASN A O 1
ATOM 712 N N . MET A 1 91 ? 1.497 -6.203 -9.428 1.00 97.94 91 MET A N 1
ATOM 713 C CA . MET A 1 91 ? 1.875 -7.618 -9.377 1.00 97.94 91 MET A CA 1
ATOM 714 C C . MET A 1 91 ? 1.168 -8.351 -8.228 1.00 97.94 91 MET A C 1
ATOM 716 O O . MET A 1 91 ? 0.664 -9.458 -8.421 1.00 97.94 91 MET A O 1
ATOM 720 N N . ALA A 1 92 ? 1.102 -7.736 -7.044 1.00 97.56 92 ALA A N 1
ATOM 721 C CA . ALA A 1 92 ? 0.494 -8.345 -5.864 1.00 97.56 92 ALA A CA 1
ATOM 722 C C . ALA A 1 92 ? -1.012 -8.610 -6.017 1.00 97.56 92 ALA A C 1
ATOM 724 O O . ALA A 1 92 ? -1.519 -9.542 -5.391 1.00 97.56 92 ALA A O 1
ATOM 725 N N . CYS A 1 93 ? -1.717 -7.838 -6.856 1.00 96.38 93 CYS A N 1
ATOM 726 C CA . CYS A 1 93 ? -3.154 -8.006 -7.110 1.00 96.38 93 CYS A CA 1
ATOM 727 C C . CYS A 1 93 ? -3.505 -9.377 -7.704 1.00 96.38 93 CYS A C 1
ATOM 729 O O . CYS A 1 93 ? -4.628 -9.848 -7.533 1.00 96.38 93 CYS A O 1
ATOM 731 N N . HIS A 1 94 ? -2.554 -10.049 -8.357 1.00 96.88 94 HIS A N 1
ATOM 732 C CA . HIS A 1 94 ? -2.739 -11.391 -8.918 1.00 96.88 94 HIS A CA 1
ATOM 733 C C . HIS A 1 94 ? -2.544 -12.467 -7.844 1.00 96.88 94 HIS A C 1
ATOM 735 O O . HIS A 1 94 ? -1.649 -13.320 -7.923 1.00 96.88 94 HIS A O 1
ATOM 741 N N . TRP A 1 95 ? -3.369 -12.395 -6.798 1.00 94.75 95 TRP A N 1
ATOM 742 C CA . TRP A 1 95 ? -3.315 -13.296 -5.646 1.00 94.75 95 TRP A CA 1
ATOM 743 C C . TRP A 1 95 ? -3.599 -14.748 -6.043 1.00 94.75 95 TRP A C 1
ATOM 745 O O . TRP A 1 95 ? -2.844 -15.643 -5.665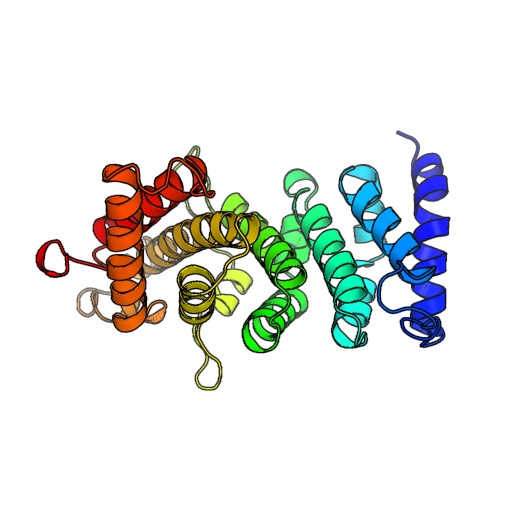 1.00 94.75 95 TRP A O 1
ATOM 755 N N . ASP A 1 96 ? -4.608 -14.966 -6.891 1.00 92.19 96 ASP A N 1
ATOM 756 C CA . ASP A 1 96 ? -5.041 -16.295 -7.349 1.00 92.19 96 ASP A CA 1
ATOM 757 C C . ASP A 1 96 ? -3.981 -17.014 -8.198 1.00 92.19 96 ASP A C 1
ATOM 759 O O . ASP A 1 96 ? -3.893 -18.240 -8.201 1.00 92.19 96 ASP A O 1
ATOM 763 N N . CYS A 1 97 ? -3.109 -16.258 -8.873 1.00 92.81 97 CYS A N 1
ATOM 764 C CA . CYS A 1 97 ? -1.953 -16.793 -9.602 1.00 92.81 97 CYS A CA 1
ATOM 765 C C . CYS A 1 97 ? -0.745 -17.072 -8.682 1.00 92.81 97 CYS A C 1
ATOM 767 O O . CYS A 1 97 ? 0.348 -17.425 -9.136 1.00 92.81 97 CYS A O 1
ATOM 769 N N . GLY A 1 98 ? -0.904 -16.877 -7.371 1.00 94.69 98 GLY A N 1
ATOM 770 C CA . GLY A 1 98 ? 0.147 -17.050 -6.378 1.00 94.69 98 GLY A CA 1
ATOM 771 C C . GLY A 1 98 ? 1.245 -15.987 -6.456 1.00 94.69 98 GLY A C 1
ATOM 772 O O . GLY A 1 98 ? 2.359 -16.261 -6.006 1.00 94.69 98 GLY A O 1
ATOM 773 N N . ILE A 1 99 ? 1.001 -14.818 -7.068 1.00 97.31 99 ILE A N 1
ATOM 774 C CA . ILE A 1 99 ? 1.969 -13.704 -7.072 1.00 97.31 99 ILE A CA 1
ATOM 775 C C . ILE A 1 99 ? 1.889 -12.938 -5.753 1.00 97.31 99 ILE A C 1
ATOM 777 O O . ILE A 1 99 ? 2.911 -12.745 -5.104 1.00 97.31 99 ILE A O 1
ATOM 781 N N . GLY A 1 100 ? 0.681 -12.584 -5.311 1.00 96.62 100 GLY A N 1
ATOM 782 C CA . GLY A 1 100 ? 0.458 -11.929 -4.019 1.00 96.62 100 GLY A CA 1
ATOM 783 C C . GLY A 1 100 ? 1.093 -12.675 -2.834 1.00 96.62 100 GLY A C 1
ATOM 784 O O . GLY A 1 100 ? 1.940 -12.090 -2.160 1.00 96.62 100 GLY A O 1
ATOM 785 N N . PRO A 1 101 ? 0.805 -13.978 -2.629 1.00 96.44 101 PRO A N 1
ATOM 786 C CA . PRO A 1 101 ? 1.449 -14.776 -1.583 1.00 96.44 101 PRO A CA 1
ATOM 787 C C . PRO A 1 101 ? 2.972 -14.872 -1.732 1.00 96.44 101 PRO A C 1
ATOM 789 O O . PRO A 1 101 ? 3.689 -14.907 -0.738 1.00 96.44 101 PRO A O 1
ATOM 792 N N . TYR A 1 102 ? 3.480 -14.917 -2.968 1.00 97.75 102 TYR A N 1
ATOM 793 C CA . TYR A 1 102 ? 4.919 -14.945 -3.232 1.00 97.75 102 TYR A CA 1
ATOM 794 C C . TYR A 1 102 ? 5.608 -13.658 -2.762 1.00 97.75 102 TYR A C 1
ATOM 796 O O . TYR A 1 102 ? 6.643 -13.737 -2.108 1.00 97.75 102 TYR A O 1
ATOM 804 N N . LEU A 1 103 ? 5.011 -12.495 -3.039 1.00 98.12 103 LEU A N 1
ATOM 805 C CA . LEU A 1 103 ? 5.532 -11.201 -2.593 1.00 98.12 103 LEU A CA 1
ATOM 806 C C . LEU A 1 103 ? 5.342 -10.992 -1.084 1.00 98.12 103 LEU A C 1
ATOM 808 O O . LEU A 1 103 ? 6.241 -10.484 -0.426 1.00 98.12 103 LEU A O 1
ATOM 812 N N . LEU A 1 104 ? 4.212 -11.417 -0.510 1.00 97.62 104 LEU A N 1
ATOM 813 C CA . LEU A 1 104 ? 3.985 -11.325 0.937 1.00 97.62 104 LEU A CA 1
ATOM 814 C C . LEU A 1 104 ? 4.999 -12.165 1.734 1.00 97.62 104 LEU A C 1
ATOM 816 O O . LEU A 1 104 ? 5.424 -11.776 2.820 1.00 97.62 104 LEU A O 1
ATOM 820 N N . ASN A 1 105 ? 5.417 -13.306 1.181 1.00 96.81 105 ASN A N 1
ATOM 821 C CA . ASN A 1 105 ? 6.433 -14.164 1.785 1.00 96.81 105 ASN A CA 1
ATOM 822 C C . ASN A 1 105 ? 7.871 -13.638 1.611 1.00 96.81 105 ASN A C 1
ATOM 824 O O . ASN A 1 105 ? 8.808 -14.277 2.084 1.00 96.81 105 ASN A O 1
ATOM 828 N N . ASP A 1 106 ? 8.069 -12.478 0.987 1.00 97.69 106 ASP A N 1
ATOM 829 C CA . ASP A 1 106 ? 9.368 -11.821 0.886 1.00 97.69 106 ASP A CA 1
ATOM 830 C C . ASP A 1 106 ? 9.491 -10.695 1.922 1.00 97.69 106 ASP A C 1
ATOM 832 O O . ASP A 1 106 ? 8.989 -9.584 1.733 1.00 97.69 106 ASP A O 1
ATOM 836 N N . MET A 1 107 ? 10.188 -10.966 3.030 1.00 96.75 107 MET A N 1
ATOM 837 C CA . MET A 1 107 ? 10.354 -9.985 4.110 1.00 96.75 107 MET A CA 1
ATOM 838 C C . MET A 1 107 ? 11.061 -8.702 3.676 1.00 96.75 107 MET A C 1
ATOM 840 O O . MET A 1 107 ? 10.861 -7.667 4.313 1.00 96.75 107 MET A O 1
ATOM 844 N N . ASP A 1 108 ? 11.859 -8.724 2.607 1.00 98.12 108 ASP A N 1
ATOM 845 C CA . ASP A 1 108 ? 12.524 -7.512 2.126 1.00 98.12 108 ASP A CA 1
ATOM 846 C C . ASP A 1 108 ? 11.510 -6.506 1.562 1.00 98.12 108 ASP A C 1
ATOM 848 O O . ASP A 1 108 ? 11.690 -5.300 1.728 1.00 98.12 108 ASP A O 1
ATOM 852 N N . ILE A 1 109 ? 10.397 -6.982 0.986 1.00 98.38 109 ILE A N 1
ATOM 853 C CA . ILE A 1 109 ? 9.293 -6.126 0.524 1.00 98.38 109 ILE A CA 1
ATOM 854 C C . ILE A 1 109 ? 8.620 -5.434 1.711 1.00 98.38 109 ILE A C 1
ATOM 856 O O . ILE A 1 109 ? 8.381 -4.227 1.673 1.00 98.38 109 ILE A O 1
ATOM 860 N N . LEU A 1 110 ? 8.336 -6.169 2.787 1.00 97.94 110 LEU A N 1
ATOM 861 C CA . LEU A 1 110 ? 7.683 -5.607 3.974 1.00 97.94 110 LEU A CA 1
ATOM 862 C C . LEU A 1 110 ? 8.606 -4.650 4.738 1.00 97.94 110 LEU A C 1
ATOM 864 O O . LEU A 1 110 ? 8.171 -3.577 5.159 1.00 97.94 110 LEU A O 1
ATOM 868 N N . LYS A 1 111 ? 9.898 -4.978 4.850 1.00 96.31 111 LYS A N 1
ATOM 869 C CA . LYS A 1 111 ? 10.913 -4.077 5.419 1.00 96.31 111 LYS A CA 1
ATOM 870 C C . LYS A 1 111 ? 11.052 -2.799 4.601 1.00 96.31 111 LYS A C 1
ATOM 872 O O . LYS A 1 111 ? 11.125 -1.715 5.178 1.00 96.31 111 LYS A O 1
ATOM 877 N N . LEU A 1 112 ? 11.031 -2.907 3.272 1.00 97.62 112 LEU A N 1
ATOM 878 C CA . LEU A 1 112 ? 11.012 -1.744 2.394 1.00 97.62 112 LEU A CA 1
ATOM 879 C C . LEU A 1 112 ? 9.757 -0.894 2.626 1.00 97.62 112 LEU A C 1
ATOM 881 O O . LEU A 1 112 ? 9.880 0.316 2.784 1.00 97.62 112 LEU A O 1
ATOM 885 N N . CYS A 1 113 ? 8.570 -1.506 2.704 1.00 98.06 113 CYS A N 1
ATOM 886 C CA . CYS A 1 113 ? 7.331 -0.782 3.000 1.00 98.06 113 CYS A CA 1
ATOM 887 C C . CYS A 1 113 ? 7.426 -0.039 4.339 1.00 98.06 113 CYS A C 1
ATOM 889 O O . CYS A 1 113 ? 7.067 1.134 4.405 1.00 98.06 113 CYS A O 1
ATOM 891 N N . ARG A 1 114 ? 7.967 -0.676 5.391 1.00 96.19 114 ARG A N 1
ATOM 892 C CA . ARG A 1 114 ? 8.206 -0.014 6.686 1.00 96.19 114 ARG A CA 1
ATOM 893 C C . ARG A 1 114 ? 9.149 1.178 6.523 1.00 96.19 114 ARG A C 1
ATOM 895 O O . ARG A 1 114 ? 8.871 2.246 7.060 1.00 96.19 114 ARG A O 1
ATOM 902 N N . SER A 1 115 ? 10.246 1.004 5.784 1.00 95.56 115 SER A N 1
ATOM 903 C CA . SER A 1 115 ? 11.208 2.080 5.547 1.00 95.56 115 SER A CA 1
ATOM 904 C C . SER A 1 115 ? 10.570 3.258 4.816 1.00 95.56 115 SER A C 1
ATOM 906 O O . SER A 1 115 ? 10.775 4.386 5.245 1.00 95.56 115 SER A O 1
ATOM 908 N N . ILE A 1 116 ? 9.791 3.010 3.757 1.00 97.06 116 ILE A N 1
ATOM 909 C CA . ILE A 1 116 ? 9.090 4.060 3.004 1.00 97.06 116 ILE A CA 1
ATOM 910 C C . ILE A 1 116 ? 8.115 4.799 3.916 1.00 97.06 116 ILE A C 1
ATOM 912 O O . ILE A 1 116 ? 8.135 6.021 3.951 1.00 97.06 116 ILE A O 1
ATOM 916 N N . LEU A 1 117 ? 7.300 4.075 4.689 1.00 96.81 117 LEU A N 1
ATOM 917 C CA . LEU A 1 117 ? 6.330 4.697 5.593 1.00 96.81 117 LEU A CA 1
ATOM 918 C C . LEU A 1 117 ? 6.987 5.625 6.615 1.00 96.81 117 LEU A C 1
ATOM 920 O O . LEU A 1 117 ? 6.374 6.606 7.005 1.00 96.81 117 LEU A O 1
ATOM 924 N N . TRP A 1 118 ? 8.219 5.333 7.035 1.00 94.00 118 TRP A N 1
ATOM 925 C CA . TRP A 1 118 ? 8.955 6.195 7.952 1.00 94.00 118 TRP A CA 1
ATOM 926 C C . TRP A 1 118 ? 9.602 7.389 7.231 1.00 94.00 118 TRP A C 1
ATOM 928 O O . TRP A 1 118 ? 9.532 8.517 7.715 1.00 94.00 118 TRP A O 1
ATOM 938 N N . THR A 1 119 ? 10.275 7.175 6.102 1.00 92.88 119 THR A N 1
ATOM 939 C CA . THR A 1 119 ? 11.184 8.191 5.546 1.00 92.88 119 THR A CA 1
ATOM 940 C C . THR A 1 119 ? 10.602 9.019 4.406 1.00 92.88 119 THR A C 1
ATOM 942 O O . THR A 1 119 ? 11.154 10.074 4.091 1.00 92.88 119 THR A O 1
ATOM 945 N N . GLU A 1 120 ? 9.517 8.568 3.781 1.00 94.38 120 GLU A N 1
ATOM 946 C CA . GLU A 1 120 ? 8.956 9.179 2.580 1.00 94.38 120 GLU A CA 1
ATOM 947 C C . GLU A 1 120 ? 7.816 10.152 2.897 1.00 94.38 120 GLU A C 1
ATOM 949 O O . GLU A 1 120 ? 6.944 9.870 3.715 1.00 94.38 120 GLU A O 1
ATOM 954 N N . ASN A 1 121 ? 7.786 11.281 2.186 1.00 93.94 121 ASN A N 1
ATOM 955 C CA . ASN A 1 121 ? 6.700 12.266 2.266 1.00 93.94 121 ASN A CA 1
ATOM 956 C C . ASN A 1 121 ? 5.940 12.414 0.940 1.00 93.94 121 ASN A C 1
ATOM 958 O O . ASN A 1 121 ? 4.912 13.092 0.884 1.00 93.94 121 ASN A O 1
ATOM 962 N N . ASP A 1 122 ? 6.434 11.805 -0.140 1.00 96.50 122 ASP A N 1
ATOM 963 C CA . ASP A 1 122 ? 5.757 11.829 -1.427 1.00 96.50 122 ASP A CA 1
ATOM 964 C C . ASP A 1 122 ? 4.437 11.049 -1.389 1.00 96.50 122 ASP A C 1
ATOM 966 O O . ASP A 1 122 ? 4.396 9.829 -1.206 1.00 96.50 122 ASP A O 1
ATOM 970 N N . ALA A 1 123 ? 3.331 11.764 -1.601 1.00 96.94 123 ALA A N 1
ATOM 971 C CA . ALA A 1 123 ? 1.995 11.194 -1.496 1.00 96.94 123 ALA A CA 1
ATOM 972 C C . ALA A 1 123 ? 1.729 10.070 -2.512 1.00 96.94 123 ALA A C 1
ATOM 974 O O . ALA A 1 123 ? 0.916 9.188 -2.230 1.00 96.94 123 ALA A O 1
ATOM 975 N N . ARG A 1 124 ? 2.395 10.074 -3.676 1.00 97.12 124 ARG A N 1
ATOM 976 C CA . ARG A 1 124 ? 2.195 9.044 -4.704 1.00 97.12 124 ARG A CA 1
ATOM 977 C C . ARG A 1 124 ? 2.962 7.773 -4.362 1.00 97.12 124 ARG A C 1
ATOM 979 O O . ARG A 1 124 ? 2.409 6.682 -4.465 1.00 97.12 124 ARG A O 1
ATOM 986 N N . VAL A 1 125 ? 4.188 7.901 -3.852 1.00 98.31 125 VAL A N 1
ATOM 987 C CA . VAL A 1 125 ? 4.946 6.751 -3.329 1.00 98.31 125 VAL A CA 1
ATOM 988 C C . VAL A 1 125 ? 4.210 6.108 -2.147 1.00 98.31 125 VAL A C 1
ATOM 990 O O . VAL A 1 125 ? 4.044 4.884 -2.101 1.00 98.31 125 VAL A O 1
ATOM 993 N N . LEU A 1 126 ? 3.710 6.923 -1.212 1.00 98.62 126 LEU A N 1
ATOM 994 C CA . LEU A 1 126 ? 2.910 6.444 -0.082 1.00 98.62 126 LEU A CA 1
ATOM 995 C C . LEU A 1 126 ? 1.607 5.779 -0.546 1.00 98.62 126 LEU A C 1
ATOM 997 O O . LEU A 1 126 ? 1.216 4.756 0.021 1.00 98.62 126 LEU A O 1
ATOM 1001 N N . LEU A 1 127 ? 0.950 6.303 -1.587 1.00 98.62 127 LEU A N 1
ATOM 1002 C CA . LEU A 1 127 ? -0.253 5.694 -2.163 1.00 98.62 127 LEU A CA 1
ATOM 1003 C C . LEU A 1 127 ? 0.034 4.284 -2.680 1.00 98.62 127 LEU A C 1
ATOM 1005 O O . LEU A 1 127 ? -0.676 3.351 -2.308 1.00 98.62 127 LEU A O 1
ATOM 1009 N N . GLU A 1 128 ? 1.073 4.104 -3.493 1.00 98.62 128 GLU A N 1
ATOM 1010 C CA . GLU A 1 128 ? 1.382 2.790 -4.068 1.00 98.62 128 GLU A CA 1
ATOM 1011 C C . GLU A 1 128 ? 1.855 1.786 -3.009 1.00 98.62 128 GLU A C 1
ATOM 1013 O O . GLU A 1 128 ? 1.455 0.620 -3.027 1.00 98.62 128 GLU A O 1
ATOM 1018 N N . THR A 1 129 ? 2.590 2.255 -1.997 1.00 98.69 129 THR A N 1
ATOM 1019 C CA . THR A 1 129 ? 2.916 1.458 -0.800 1.00 98.69 129 THR A CA 1
ATOM 1020 C C . THR A 1 129 ? 1.646 1.000 -0.080 1.00 98.69 129 THR A C 1
ATOM 1022 O O . THR A 1 129 ? 1.483 -0.174 0.254 1.00 98.69 129 THR A O 1
ATOM 1025 N N . THR A 1 130 ? 0.694 1.914 0.094 1.00 98.62 130 THR A N 1
ATOM 1026 C CA . THR A 1 130 ? -0.597 1.644 0.738 1.00 98.62 130 THR A CA 1
ATOM 1027 C C . THR A 1 130 ? -1.460 0.696 -0.086 1.00 98.62 130 THR A C 1
ATOM 1029 O O . THR A 1 130 ? -2.167 -0.137 0.480 1.00 98.62 130 THR A O 1
ATOM 1032 N N . ARG A 1 131 ? -1.409 0.776 -1.419 1.00 98.25 131 ARG A N 1
ATOM 1033 C CA . ARG A 1 131 ? -2.089 -0.166 -2.318 1.00 98.25 131 ARG A CA 1
ATOM 1034 C C . ARG A 1 131 ? -1.527 -1.576 -2.185 1.00 98.25 131 ARG A C 1
ATOM 1036 O O . ARG A 1 131 ? -2.313 -2.505 -2.029 1.00 98.25 131 ARG A O 1
ATOM 1043 N N . LEU A 1 132 ? -0.203 -1.725 -2.179 1.00 98.56 132 LEU A N 1
ATOM 1044 C CA . LEU A 1 132 ? 0.458 -3.016 -1.988 1.00 98.56 132 LEU A CA 1
ATOM 1045 C C . LEU A 1 132 ? 0.057 -3.667 -0.653 1.00 98.56 132 LEU A C 1
ATOM 1047 O O . LEU A 1 132 ? -0.419 -4.803 -0.634 1.00 98.56 132 LEU A O 1
ATOM 1051 N N . LEU A 1 133 ? 0.171 -2.927 0.454 1.00 98.44 133 LEU A N 1
ATOM 1052 C CA . LEU A 1 133 ? -0.204 -3.423 1.785 1.00 98.44 133 LEU A CA 1
ATOM 1053 C C . LEU A 1 133 ? -1.704 -3.730 1.891 1.00 98.44 133 LEU A C 1
ATOM 1055 O O . LEU A 1 133 ? -2.098 -4.708 2.529 1.00 98.44 133 LEU A O 1
ATOM 1059 N N . ASN A 1 134 ? -2.550 -2.931 1.234 1.00 97.06 134 ASN A N 1
ATOM 1060 C CA . ASN A 1 134 ? -3.985 -3.191 1.171 1.00 97.06 134 ASN A CA 1
ATOM 1061 C C . ASN A 1 134 ? -4.288 -4.516 0.488 1.00 97.06 134 ASN A C 1
ATOM 1063 O O . ASN A 1 134 ? -5.141 -5.248 0.980 1.00 97.06 134 ASN A O 1
ATOM 1067 N N . THR A 1 135 ? -3.602 -4.834 -0.609 1.00 96.69 135 THR A N 1
ATOM 1068 C CA . THR A 1 135 ? -3.762 -6.121 -1.289 1.00 96.69 135 THR A CA 1
ATOM 1069 C C . THR A 1 135 ? -3.421 -7.277 -0.354 1.00 96.69 135 THR A C 1
ATOM 1071 O O . THR A 1 135 ? -4.218 -8.203 -0.221 1.00 96.69 135 THR A O 1
ATOM 1074 N N . PHE A 1 136 ? -2.299 -7.192 0.368 1.00 97.44 136 PHE A N 1
ATOM 1075 C CA . PHE A 1 136 ? -1.919 -8.220 1.340 1.00 97.44 136 PHE A CA 1
ATOM 1076 C C . PHE A 1 136 ? -2.985 -8.421 2.419 1.00 97.44 136 PHE A C 1
ATOM 1078 O O . PHE A 1 136 ? -3.381 -9.552 2.688 1.00 97.44 136 PHE A O 1
ATOM 1085 N N . LEU A 1 137 ? -3.507 -7.339 2.996 1.00 95.50 137 LEU A N 1
ATOM 1086 C CA . LEU A 1 137 ? -4.522 -7.425 4.046 1.00 95.50 137 LEU A CA 1
ATOM 1087 C C . LEU A 1 137 ? -5.896 -7.863 3.531 1.00 95.50 137 LEU A C 1
ATOM 1089 O O . LEU A 1 137 ? -6.543 -8.678 4.180 1.00 95.50 137 LEU A O 1
ATOM 1093 N N . VAL A 1 138 ? -6.348 -7.366 2.374 1.00 93.44 138 VAL A N 1
ATOM 1094 C CA . VAL A 1 138 ? -7.619 -7.786 1.754 1.00 93.44 138 VAL A CA 1
ATOM 1095 C C . VAL A 1 138 ? -7.625 -9.286 1.523 1.00 93.44 138 VAL A C 1
ATOM 1097 O O . VAL A 1 138 ? -8.584 -9.950 1.893 1.00 93.44 138 VAL A O 1
ATOM 1100 N N . CYS A 1 139 ? -6.555 -9.823 0.943 1.00 92.25 139 CYS A N 1
ATOM 1101 C CA . CYS A 1 139 ? -6.483 -11.245 0.635 1.00 92.25 139 CYS A CA 1
ATOM 1102 C C . CYS A 1 139 ? -6.227 -12.122 1.872 1.00 92.25 139 CYS A C 1
ATOM 1104 O O . CYS A 1 139 ? -6.466 -13.325 1.819 1.00 92.25 139 CYS A O 1
ATOM 1106 N N . SER A 1 140 ? -5.797 -11.524 2.988 1.00 90.94 140 SER A N 1
ATOM 1107 C CA . SER A 1 140 ? -5.687 -12.194 4.292 1.00 90.94 140 SER A CA 1
ATOM 1108 C C . SER A 1 140 ? -7.008 -12.200 5.077 1.00 90.94 140 SER A C 1
ATOM 1110 O O . SER A 1 140 ? -7.129 -12.905 6.077 1.00 90.94 140 SER A O 1
ATOM 1112 N N . ILE A 1 141 ? -8.003 -11.407 4.665 1.00 89.56 141 ILE A N 1
ATOM 1113 C CA . ILE A 1 141 ? -9.307 -11.291 5.328 1.00 89.56 141 ILE A CA 1
ATOM 1114 C C . ILE A 1 141 ? -10.373 -11.847 4.386 1.00 89.56 141 ILE A C 1
ATOM 1116 O O . ILE A 1 141 ? -10.856 -11.164 3.481 1.00 89.56 141 ILE A O 1
ATOM 1120 N N . ASP A 1 142 ? -10.786 -13.089 4.621 1.00 76.62 142 ASP A N 1
ATOM 1121 C CA . ASP A 1 142 ? -11.868 -13.688 3.854 1.00 76.62 142 ASP A CA 1
ATOM 1122 C C . ASP A 1 142 ? -13.212 -13.083 4.279 1.00 76.62 142 ASP A C 1
ATOM 1124 O O . ASP A 1 142 ? -13.792 -13.414 5.317 1.00 76.62 142 ASP A O 1
ATOM 1128 N N . THR A 1 143 ? -13.721 -12.176 3.447 1.00 66.25 143 THR A N 1
ATOM 1129 C CA . THR A 1 143 ? -15.021 -11.523 3.651 1.00 66.25 143 THR A CA 1
ATOM 1130 C C . THR A 1 143 ? -16.209 -12.477 3.525 1.00 66.25 143 THR A C 1
ATOM 1132 O O . THR A 1 143 ? -17.270 -12.183 4.075 1.00 66.25 143 THR A O 1
ATOM 1135 N N . SER A 1 144 ? -16.050 -13.617 2.845 1.00 63.47 144 SER A N 1
ATOM 1136 C CA . SER A 1 144 ? -17.124 -14.594 2.636 1.00 63.47 144 SER A CA 1
ATOM 1137 C C . SER A 1 144 ? -17.351 -15.485 3.858 1.00 63.47 144 SER A C 1
ATOM 1139 O O . SER A 1 144 ? -18.493 -15.820 4.180 1.00 63.47 144 SER A O 1
ATOM 1141 N N . HIS A 1 145 ? -16.278 -15.804 4.585 1.00 54.81 145 HIS A N 1
ATOM 1142 C CA . HIS A 1 145 ? -16.319 -16.659 5.771 1.00 54.81 145 HIS A CA 1
ATOM 1143 C C . HIS A 1 145 ? -16.037 -15.916 7.085 1.00 54.81 145 HIS A C 1
ATOM 1145 O O . HIS A 1 145 ? -16.091 -16.529 8.148 1.00 54.81 145 HIS A O 1
ATOM 1151 N N . GLN A 1 146 ? -15.787 -14.601 7.033 1.00 67.44 146 GLN A N 1
ATOM 1152 C CA . GLN A 1 146 ? -15.363 -13.781 8.180 1.00 67.44 146 GLN A CA 1
ATOM 1153 C C . GLN A 1 146 ? -14.132 -14.358 8.898 1.00 67.44 146 GLN A C 1
ATOM 1155 O O . GLN A 1 146 ? -13.956 -14.189 10.105 1.00 67.44 146 GLN A O 1
ATOM 1160 N N . THR A 1 147 ? -13.274 -15.057 8.157 1.00 81.94 147 THR A N 1
ATOM 1161 C CA . THR A 1 147 ? -12.069 -15.686 8.693 1.00 81.94 147 THR A CA 1
ATOM 1162 C C . THR A 1 147 ? -10.843 -14.893 8.285 1.00 81.94 147 THR A C 1
ATOM 1164 O O . THR A 1 147 ? -10.665 -14.561 7.115 1.00 81.94 147 THR A O 1
ATOM 1167 N N . VAL A 1 148 ? -9.973 -14.620 9.252 1.00 88.94 148 VAL A N 1
ATOM 1168 C CA . VAL A 1 148 ? -8.651 -14.050 8.993 1.00 88.94 148 VAL A CA 1
ATOM 1169 C C . VAL A 1 148 ? -7.646 -15.186 8.861 1.00 88.94 148 VAL A C 1
ATOM 1171 O O . VAL A 1 148 ? -7.580 -16.063 9.725 1.00 88.94 148 VAL A O 1
ATOM 1174 N N . ILE A 1 149 ? -6.880 -15.163 7.776 1.00 90.31 149 ILE A N 1
ATOM 1175 C CA . ILE A 1 149 ? -5.744 -16.050 7.542 1.00 90.31 149 ILE A CA 1
ATOM 1176 C C . ILE A 1 149 ? -4.512 -15.339 8.093 1.00 90.31 149 ILE A C 1
ATOM 1178 O O . ILE A 1 149 ? -4.127 -14.278 7.607 1.00 90.31 149 ILE A O 1
ATOM 1182 N N . GLU A 1 150 ? -3.917 -15.902 9.141 1.00 90.38 150 GLU A N 1
ATOM 1183 C CA . GLU A 1 150 ? -2.691 -15.363 9.726 1.00 90.38 150 GLU A CA 1
ATOM 1184 C C . GLU A 1 150 ? -1.492 -15.692 8.825 1.00 90.38 150 GLU A C 1
ATOM 1186 O O . GLU A 1 150 ? -1.280 -16.846 8.449 1.00 90.38 150 GLU A O 1
ATOM 1191 N N . HIS A 1 151 ? -0.710 -14.666 8.493 1.00 92.31 151 HIS A N 1
ATOM 1192 C CA . HIS A 1 151 ? 0.548 -14.776 7.763 1.00 92.31 151 HIS A CA 1
ATOM 1193 C C . HIS A 1 151 ? 1.696 -14.290 8.649 1.00 92.31 151 HIS A C 1
ATOM 1195 O O . HIS A 1 151 ? 1.690 -13.135 9.075 1.00 92.31 151 HIS A O 1
ATOM 1201 N N . ASP A 1 152 ? 2.701 -15.141 8.879 1.00 93.12 152 ASP A N 1
ATOM 1202 C CA . ASP A 1 152 ? 3.815 -14.863 9.800 1.00 93.12 152 ASP A CA 1
ATOM 1203 C C . ASP A 1 152 ? 4.511 -13.533 9.491 1.00 93.12 152 ASP A C 1
ATOM 1205 O O . ASP A 1 152 ? 4.646 -12.679 10.363 1.00 93.12 152 ASP A O 1
ATOM 1209 N N . HIS A 1 153 ? 4.869 -13.314 8.226 1.00 96.31 153 HIS A N 1
ATOM 1210 C CA . HIS A 1 153 ? 5.548 -12.101 7.773 1.00 96.31 153 HIS A CA 1
ATOM 1211 C C . HIS A 1 153 ? 4.683 -10.839 7.896 1.00 96.31 153 HIS A C 1
ATOM 1213 O O . HIS A 1 153 ? 5.180 -9.779 8.276 1.00 96.31 153 HIS A O 1
ATOM 1219 N N . LEU A 1 154 ? 3.376 -10.937 7.626 1.00 95.44 154 LEU A N 1
ATOM 1220 C CA . LEU A 1 154 ? 2.455 -9.810 7.800 1.00 95.44 154 LEU A CA 1
ATOM 1221 C C . LEU A 1 154 ? 2.287 -9.466 9.285 1.00 95.44 154 LEU A C 1
ATOM 1223 O O . LEU A 1 154 ? 2.274 -8.294 9.659 1.00 95.44 154 LEU A O 1
ATOM 1227 N N . THR A 1 155 ? 2.197 -10.485 10.139 1.00 93.50 155 THR A N 1
ATOM 1228 C CA . THR A 1 155 ? 2.146 -10.323 11.594 1.00 93.50 155 THR A CA 1
ATOM 1229 C C . THR A 1 155 ? 3.448 -9.730 12.139 1.00 93.50 155 THR A C 1
ATOM 1231 O O . THR A 1 155 ? 3.399 -8.831 12.981 1.00 93.50 155 THR A O 1
ATOM 1234 N N . GLU A 1 156 ? 4.608 -10.168 11.644 1.00 93.62 156 GLU A N 1
ATOM 1235 C CA . GLU A 1 156 ? 5.916 -9.594 11.982 1.00 93.62 156 GLU A CA 1
ATOM 1236 C C . GLU A 1 156 ? 5.993 -8.117 11.573 1.00 93.62 156 GLU A C 1
ATOM 1238 O O . GLU A 1 156 ? 6.327 -7.268 12.396 1.00 93.62 156 GLU A O 1
ATOM 1243 N N . PHE A 1 157 ? 5.582 -7.784 10.347 1.00 95.50 157 PHE A N 1
ATOM 1244 C CA . PHE A 1 157 ? 5.530 -6.407 9.852 1.00 95.50 157 PHE A CA 1
ATOM 1245 C C . PHE A 1 157 ? 4.620 -5.491 10.688 1.00 95.50 157 PHE A C 1
ATOM 1247 O O . PHE A 1 157 ? 4.955 -4.334 10.940 1.00 95.50 157 PHE A O 1
ATOM 1254 N N . LEU A 1 158 ? 3.466 -5.978 11.145 1.00 94.31 158 LEU A N 1
ATOM 1255 C CA . LEU A 1 158 ? 2.553 -5.171 11.963 1.00 94.31 158 LEU A CA 1
ATOM 1256 C C . LEU A 1 158 ? 2.989 -5.070 13.428 1.00 94.31 158 LEU A C 1
ATOM 1258 O O . LEU A 1 158 ? 2.592 -4.130 14.116 1.00 94.31 158 LEU A O 1
ATOM 1262 N N . THR A 1 159 ? 3.804 -6.009 13.910 1.00 91.44 159 THR A N 1
ATOM 1263 C CA . THR A 1 159 ? 4.320 -5.977 15.281 1.00 91.44 159 THR A CA 1
ATOM 1264 C C . THR A 1 159 ? 5.218 -4.743 15.465 1.00 91.44 159 THR A C 1
ATOM 1266 O O . THR A 1 159 ? 6.079 -4.491 14.617 1.00 91.44 159 THR A O 1
ATOM 1269 N N . PRO A 1 160 ? 5.040 -3.942 16.536 1.00 88.50 160 PRO A N 1
ATOM 1270 C CA . PRO A 1 160 ? 5.915 -2.801 16.770 1.00 88.50 160 PRO A CA 1
ATOM 1271 C C . PRO A 1 160 ? 7.345 -3.228 17.090 1.00 88.50 160 PRO A C 1
ATOM 1273 O O . PRO A 1 160 ? 7.583 -4.237 17.756 1.00 88.50 160 PRO A O 1
ATOM 1276 N N . GLU A 1 161 ? 8.292 -2.397 16.673 1.00 87.69 161 GLU A N 1
ATOM 1277 C CA . GLU A 1 161 ? 9.716 -2.555 16.948 1.00 87.69 161 GLU A CA 1
ATOM 1278 C C . GLU A 1 161 ? 10.167 -1.422 17.877 1.00 87.69 161 GLU A C 1
ATOM 1280 O O . GLU A 1 161 ? 9.682 -0.300 17.784 1.00 87.69 161 GLU A O 1
ATOM 1285 N N . THR A 1 162 ? 11.110 -1.680 18.784 1.00 83.19 162 THR A N 1
ATOM 1286 C CA . THR A 1 162 ? 11.493 -0.705 19.827 1.00 83.19 162 THR A CA 1
ATOM 1287 C C . THR A 1 162 ? 12.088 0.589 19.279 1.00 83.19 162 THR A C 1
ATOM 1289 O O . THR A 1 162 ? 11.978 1.631 19.918 1.00 83.19 162 THR A O 1
ATOM 1292 N N . MET A 1 163 ? 12.740 0.522 18.120 1.00 85.56 163 MET A N 1
ATOM 1293 C CA . MET A 1 163 ? 13.448 1.646 17.509 1.00 85.56 163 MET A CA 1
ATOM 1294 C C . MET A 1 163 ? 12.722 2.216 16.292 1.00 85.56 163 MET A C 1
ATOM 1296 O O . MET A 1 163 ? 13.264 3.124 15.679 1.00 85.56 163 MET A O 1
ATOM 1300 N N . ALA A 1 164 ? 11.539 1.708 15.932 1.00 86.56 164 ALA A N 1
ATOM 1301 C CA . ALA A 1 164 ? 10.784 2.165 14.770 1.00 86.56 164 ALA A CA 1
ATOM 1302 C C . ALA A 1 164 ? 9.341 2.503 15.159 1.00 86.56 164 ALA A C 1
ATOM 1304 O O . ALA A 1 164 ? 8.738 1.784 15.957 1.00 86.56 164 ALA A O 1
ATOM 1305 N N . PRO A 1 165 ? 8.748 3.565 14.591 1.00 89.38 165 PRO A N 1
ATOM 1306 C CA . PRO A 1 165 ? 7.337 3.833 14.804 1.00 89.38 165 PRO A CA 1
ATOM 1307 C C . PRO A 1 165 ? 6.490 2.661 14.295 1.00 89.38 165 PRO A C 1
ATOM 1309 O O . PRO A 1 165 ? 6.808 2.024 13.284 1.00 89.38 165 PRO A O 1
ATOM 1312 N N . SER A 1 166 ? 5.392 2.376 14.995 1.00 93.56 166 SER A N 1
ATOM 1313 C CA . SER A 1 166 ? 4.471 1.320 14.580 1.00 93.56 166 SER A CA 1
ATOM 1314 C C . SER A 1 166 ? 3.809 1.676 13.244 1.00 93.56 166 SER A C 1
ATOM 1316 O O . SER A 1 166 ? 3.628 2.849 12.905 1.00 93.56 166 SER A O 1
ATOM 1318 N N . ILE A 1 167 ? 3.416 0.654 12.477 1.00 96.12 167 ILE A N 1
ATOM 1319 C CA . ILE A 1 167 ? 2.696 0.855 11.209 1.00 96.12 167 ILE A CA 1
ATOM 1320 C C . ILE A 1 167 ? 1.373 1.587 11.453 1.00 96.12 167 ILE A C 1
ATOM 1322 O O . ILE A 1 167 ? 0.996 2.464 10.679 1.00 96.12 167 ILE A O 1
ATOM 1326 N N . PHE A 1 168 ? 0.703 1.267 12.562 1.00 95.50 168 PHE A N 1
ATOM 1327 C CA . PHE A 1 168 ? -0.518 1.944 12.979 1.00 95.50 168 PHE A CA 1
ATOM 1328 C C . PHE A 1 168 ? -0.279 3.440 13.221 1.00 95.50 168 PHE A C 1
ATOM 1330 O O . PHE A 1 168 ? -0.982 4.270 12.654 1.00 95.50 168 PHE A O 1
ATOM 1337 N N . HIS A 1 169 ? 0.766 3.796 13.971 1.00 95.62 169 HIS A N 1
ATOM 1338 C CA . HIS A 1 169 ? 1.119 5.192 14.218 1.00 95.62 169 HIS A CA 1
ATOM 1339 C C . HIS A 1 169 ? 1.402 5.955 12.916 1.00 95.62 169 HIS A C 1
ATOM 1341 O O . HIS A 1 169 ? 0.868 7.042 12.697 1.00 95.62 169 HIS A O 1
ATOM 1347 N N . GLN A 1 170 ? 2.185 5.363 12.008 1.00 96.88 170 GLN A N 1
ATOM 1348 C CA . GLN A 1 170 ? 2.503 5.983 10.717 1.00 96.88 170 GLN A CA 1
ATOM 1349 C C . GLN A 1 170 ? 1.247 6.273 9.890 1.00 96.88 170 GLN A C 1
ATOM 1351 O O . GLN A 1 170 ? 1.074 7.383 9.387 1.00 96.88 170 GLN A O 1
ATOM 1356 N N . TYR A 1 171 ? 0.318 5.320 9.799 1.00 97.75 171 TYR A N 1
ATOM 1357 C CA . TYR A 1 171 ? -0.928 5.553 9.075 1.00 97.75 171 TYR A CA 1
ATOM 1358 C C . TYR A 1 171 ? -1.867 6.534 9.781 1.00 97.75 171 TYR A C 1
ATOM 1360 O O . TYR A 1 171 ? -2.568 7.273 9.093 1.00 97.75 171 TYR A O 1
ATOM 1368 N N . THR A 1 172 ? -1.849 6.613 11.114 1.00 97.44 172 THR A N 1
ATOM 1369 C CA . THR A 1 172 ? -2.556 7.670 11.854 1.00 97.44 172 THR A CA 1
ATOM 1370 C C . THR A 1 172 ? -2.034 9.049 11.463 1.00 97.44 172 THR A C 1
ATOM 1372 O O . THR A 1 172 ? -2.826 9.927 11.120 1.00 97.44 172 THR A O 1
ATOM 1375 N N . LEU A 1 173 ? -0.711 9.235 11.411 1.00 96.88 173 LEU A N 1
ATOM 1376 C CA . LEU A 1 173 ? -0.113 10.490 10.950 1.00 96.88 173 LEU A CA 1
ATOM 1377 C C . LEU A 1 173 ? -0.489 10.805 9.497 1.00 96.88 173 LEU A C 1
ATOM 1379 O O . LEU A 1 173 ? -0.875 11.938 9.209 1.00 96.88 173 LEU A O 1
ATOM 1383 N N . ILE A 1 174 ? -0.433 9.820 8.595 1.00 97.25 174 ILE A N 1
ATOM 1384 C CA . ILE A 1 174 ? -0.813 10.003 7.186 1.00 97.25 174 ILE A CA 1
ATOM 1385 C C . ILE A 1 174 ? -2.282 10.426 7.071 1.00 97.25 174 ILE A C 1
ATOM 1387 O O . ILE A 1 174 ? -2.574 11.406 6.390 1.00 97.25 174 ILE A O 1
ATOM 1391 N N . ILE A 1 175 ? -3.205 9.722 7.734 1.00 96.69 175 ILE A N 1
ATOM 1392 C CA . ILE A 1 175 ? -4.649 10.007 7.680 1.00 96.69 175 ILE A CA 1
ATOM 1393 C C . ILE A 1 175 ? -4.943 11.414 8.198 1.00 96.69 175 ILE A C 1
ATOM 1395 O O . ILE A 1 175 ? -5.667 12.167 7.550 1.00 96.69 175 ILE A O 1
ATOM 1399 N N . CYS A 1 176 ? -4.358 11.784 9.336 1.00 95.69 176 CYS A N 1
ATOM 1400 C CA . CYS A 1 176 ? -4.655 13.059 9.975 1.00 95.69 176 CYS A CA 1
ATOM 1401 C C . CYS A 1 176 ? -4.085 14.269 9.219 1.00 95.69 176 CYS A C 1
ATOM 1403 O O . CYS A 1 176 ? -4.609 15.370 9.382 1.00 95.69 176 CYS A O 1
ATOM 1405 N N . ASN A 1 177 ? -3.039 14.085 8.401 1.00 94.62 177 ASN A N 1
ATOM 1406 C CA . ASN A 1 177 ? -2.284 15.197 7.809 1.00 94.62 177 ASN A CA 1
ATOM 1407 C C . ASN A 1 177 ? -2.278 15.238 6.273 1.00 94.62 177 ASN A C 1
ATOM 1409 O O . ASN A 1 177 ? -1.889 16.256 5.700 1.00 94.62 177 ASN A O 1
ATOM 1413 N N . THR A 1 178 ? -2.668 14.168 5.574 1.00 93.88 178 THR A N 1
ATOM 1414 C CA . THR A 1 178 ? -2.613 14.166 4.108 1.00 93.88 178 THR A CA 1
ATOM 1415 C C . THR A 1 178 ? -3.724 15.010 3.486 1.00 93.88 178 THR A C 1
ATOM 1417 O O . THR A 1 178 ? -4.891 14.933 3.864 1.00 93.88 178 THR A O 1
ATOM 1420 N N . LEU A 1 179 ? -3.359 15.779 2.461 1.00 91.12 179 LEU A N 1
ATOM 1421 C CA . LEU A 1 179 ? -4.301 16.495 1.596 1.00 91.12 179 LEU A CA 1
ATOM 1422 C C . LEU A 1 179 ? -4.594 15.725 0.300 1.00 91.12 179 LEU A C 1
ATOM 1424 O O . LEU A 1 179 ? -5.432 16.143 -0.500 1.00 91.12 179 LEU A O 1
ATOM 1428 N N . TYR A 1 180 ? -3.904 14.605 0.067 1.00 93.00 180 TYR A N 1
ATOM 1429 C CA . TYR A 1 180 ? -4.073 13.811 -1.142 1.00 93.00 180 TYR A CA 1
ATOM 1430 C C . TYR A 1 180 ? -5.226 12.818 -0.959 1.00 93.00 180 TYR A C 1
ATOM 1432 O O . TYR A 1 180 ? -5.090 11.797 -0.286 1.00 93.00 180 TYR A O 1
ATOM 1440 N N . SER A 1 181 ? -6.383 13.125 -1.554 1.00 91.31 181 SER A N 1
ATOM 1441 C CA . SER A 1 181 ? -7.647 12.416 -1.294 1.00 91.31 181 SER A CA 1
ATOM 1442 C C . SER A 1 181 ? -7.596 10.916 -1.591 1.00 91.31 181 SER A C 1
ATOM 1444 O O . SER A 1 181 ? -8.242 10.131 -0.898 1.00 91.31 181 SER A O 1
ATOM 1446 N N . GLU A 1 182 ? -6.837 10.505 -2.609 1.00 94.12 182 GLU A N 1
ATOM 1447 C CA . GLU A 1 182 ? -6.701 9.092 -2.967 1.00 94.12 182 GLU A CA 1
ATOM 1448 C C . GLU A 1 182 ? -5.889 8.316 -1.920 1.00 94.12 182 GLU A C 1
ATOM 1450 O O . GLU A 1 182 ? -6.314 7.244 -1.483 1.00 94.12 182 GLU A O 1
ATOM 1455 N N . LEU A 1 183 ? -4.778 8.894 -1.447 1.00 96.56 183 LEU A N 1
ATOM 1456 C CA . LEU A 1 183 ? -4.010 8.340 -0.330 1.00 96.56 183 LEU A CA 1
ATOM 1457 C C . LEU A 1 183 ? -4.847 8.311 0.945 1.00 96.56 183 LEU A C 1
ATOM 1459 O O . LEU A 1 183 ? -4.856 7.289 1.619 1.00 96.56 183 LEU A O 1
ATOM 1463 N N . LEU A 1 184 ? -5.599 9.373 1.252 1.00 96.00 184 LEU A N 1
ATOM 1464 C CA . LEU A 1 184 ? -6.484 9.390 2.418 1.00 96.00 184 LEU A CA 1
ATOM 1465 C C . LEU A 1 184 ? -7.479 8.225 2.381 1.00 96.00 184 LEU A C 1
ATOM 1467 O O . LEU A 1 184 ? -7.593 7.464 3.341 1.00 96.00 184 LEU A O 1
ATOM 1471 N N . LEU A 1 185 ? -8.171 8.058 1.252 1.00 94.81 185 LEU A N 1
ATOM 1472 C CA . LEU A 1 185 ? -9.144 6.987 1.070 1.00 94.81 185 LEU A CA 1
ATOM 1473 C C . LEU A 1 185 ? -8.500 5.608 1.259 1.00 94.81 185 LEU A C 1
ATOM 1475 O O . LEU A 1 185 ? -9.027 4.780 2.002 1.00 94.81 185 LEU A O 1
ATOM 1479 N N . LYS A 1 186 ? -7.351 5.363 0.618 1.00 96.62 186 LYS A N 1
ATOM 1480 C CA . LYS A 1 186 ? -6.658 4.071 0.703 1.00 96.62 186 LYS A CA 1
ATOM 1481 C C . LYS A 1 186 ? -6.047 3.799 2.072 1.00 96.62 186 LYS A C 1
ATOM 1483 O O . LYS A 1 186 ? -6.060 2.645 2.500 1.00 96.62 186 LYS A O 1
ATOM 1488 N N . SER A 1 187 ? -5.590 4.828 2.775 1.00 97.94 187 SER A N 1
ATOM 1489 C CA . SER A 1 187 ? -5.094 4.721 4.147 1.00 97.94 187 SER A CA 1
ATOM 1490 C C . SER A 1 187 ? -6.213 4.388 5.132 1.00 97.94 187 SER A C 1
ATOM 1492 O O . SER A 1 187 ? -6.023 3.531 5.987 1.00 97.94 187 SER A O 1
ATOM 1494 N N . LEU A 1 188 ? -7.407 4.976 4.986 1.00 96.94 188 LEU A N 1
ATOM 1495 C CA . LEU A 1 188 ? -8.572 4.626 5.813 1.00 96.94 188 LEU A CA 1
ATOM 1496 C C . LEU A 1 188 ? -9.025 3.173 5.589 1.00 96.94 188 LEU A C 1
ATOM 1498 O O . LEU A 1 188 ? -9.310 2.446 6.546 1.00 96.94 188 LEU A O 1
ATOM 1502 N N . GLU A 1 189 ? -9.063 2.736 4.325 1.00 95.94 189 GLU A N 1
ATOM 1503 C CA . GLU A 1 189 ? -9.357 1.343 3.975 1.00 95.94 189 GLU A CA 1
ATOM 1504 C C . GLU A 1 189 ? -8.330 0.380 4.596 1.00 95.94 189 GLU A C 1
ATOM 1506 O O . GLU A 1 189 ? -8.710 -0.646 5.165 1.00 95.94 189 GLU A O 1
ATOM 1511 N N . LEU A 1 190 ? -7.039 0.722 4.518 1.00 97.19 190 LEU A N 1
ATOM 1512 C CA . LEU A 1 190 ? -5.957 -0.068 5.103 1.00 97.19 190 LEU A CA 1
ATOM 1513 C C . LEU A 1 190 ? -6.069 -0.129 6.620 1.00 97.19 190 LEU A C 1
ATOM 1515 O O . LEU A 1 190 ? -6.015 -1.215 7.188 1.00 97.19 190 LEU A O 1
ATOM 1519 N N . MET A 1 191 ? -6.259 1.018 7.271 1.00 97.00 191 MET A N 1
ATOM 1520 C CA . MET A 1 191 ? -6.306 1.105 8.725 1.00 97.00 191 MET A CA 1
ATOM 1521 C C . MET A 1 191 ? -7.430 0.245 9.296 1.00 97.00 191 MET A C 1
ATOM 1523 O O . MET A 1 191 ? -7.223 -0.516 10.238 1.00 97.00 191 MET A O 1
ATOM 1527 N N . THR A 1 192 ? -8.602 0.279 8.660 1.00 96.06 192 THR A N 1
ATOM 1528 C CA . THR A 1 192 ? -9.728 -0.585 9.037 1.00 96.06 192 THR A CA 1
ATOM 1529 C C . THR A 1 192 ? -9.339 -2.065 8.957 1.00 96.06 192 THR A C 1
ATOM 1531 O O . THR A 1 192 ? -9.663 -2.849 9.848 1.00 96.06 192 THR A O 1
ATOM 1534 N N . ARG A 1 193 ? -8.603 -2.465 7.914 1.00 95.12 193 ARG A N 1
ATOM 1535 C CA . ARG A 1 193 ? -8.138 -3.850 7.741 1.00 95.12 193 ARG A CA 1
ATOM 1536 C C . ARG A 1 193 ? -7.045 -4.233 8.733 1.00 95.12 193 ARG A C 1
ATOM 1538 O O . ARG A 1 193 ? -7.078 -5.355 9.222 1.00 95.12 193 ARG A O 1
ATOM 1545 N N . ILE A 1 194 ? -6.129 -3.323 9.072 1.00 95.44 194 ILE A N 1
ATOM 1546 C CA . ILE A 1 194 ? -5.129 -3.530 10.131 1.00 95.44 194 ILE A CA 1
ATOM 1547 C C . ILE A 1 194 ? -5.839 -3.807 11.456 1.00 95.44 194 ILE A C 1
ATOM 1549 O O . ILE A 1 194 ? -5.517 -4.791 12.118 1.00 95.44 194 ILE A O 1
ATOM 1553 N N . VAL A 1 195 ? -6.843 -3.001 11.810 1.00 93.75 195 VAL A N 1
ATOM 1554 C CA . VAL A 1 195 ? -7.642 -3.185 13.031 1.00 93.75 195 VAL A CA 1
ATOM 1555 C C . VAL A 1 195 ? -8.314 -4.563 13.040 1.00 93.75 195 VAL A C 1
ATOM 1557 O O . VAL A 1 195 ? -8.182 -5.311 14.005 1.00 93.75 195 VAL A O 1
ATOM 1560 N N . VAL A 1 196 ? -8.974 -4.951 11.943 1.00 92.44 196 VAL A N 1
ATOM 1561 C CA . VAL A 1 196 ? -9.627 -6.268 11.821 1.00 92.44 196 VAL A CA 1
ATOM 1562 C C . VAL A 1 196 ? -8.618 -7.418 11.922 1.00 92.44 196 VAL A C 1
ATOM 1564 O O . VAL A 1 196 ? -8.847 -8.369 12.671 1.00 92.44 196 VAL A O 1
ATOM 1567 N N . TYR A 1 197 ? -7.505 -7.336 11.189 1.00 92.44 197 TYR A N 1
ATOM 1568 C CA . TYR A 1 197 ? -6.479 -8.377 11.146 1.00 92.44 197 TYR A CA 1
ATOM 1569 C C . TYR A 1 197 ? -5.807 -8.559 12.510 1.00 92.44 197 TYR A C 1
ATOM 1571 O O . TYR A 1 197 ? -5.780 -9.668 13.039 1.00 92.44 197 TYR A O 1
ATOM 1579 N N . THR A 1 198 ? -5.320 -7.469 13.113 1.00 90.94 198 THR A N 1
ATOM 1580 C CA . THR A 1 198 ? -4.629 -7.495 14.414 1.00 90.94 198 THR A CA 1
ATOM 1581 C C . THR A 1 198 ? -5.546 -7.987 15.533 1.00 90.94 198 THR A C 1
ATOM 1583 O O . THR A 1 198 ? -5.138 -8.819 16.346 1.00 90.94 198 THR A O 1
ATOM 1586 N N . ASN A 1 199 ? -6.815 -7.567 15.537 1.00 88.56 199 ASN A N 1
ATOM 1587 C CA . ASN A 1 199 ? -7.812 -8.077 16.470 1.00 88.56 199 ASN A CA 1
ATOM 1588 C C . ASN A 1 199 ? -8.014 -9.596 16.309 1.00 88.56 199 ASN A C 1
ATOM 1590 O O . ASN A 1 199 ? -7.976 -10.344 17.288 1.00 88.56 199 ASN A O 1
ATOM 1594 N N . ALA A 1 200 ? -8.160 -10.085 15.075 1.00 87.88 200 ALA A N 1
ATOM 1595 C CA . ALA A 1 200 ? -8.383 -11.505 14.818 1.00 87.88 200 ALA A CA 1
ATOM 1596 C C . ALA A 1 200 ? -7.201 -12.396 15.243 1.00 87.88 200 ALA A C 1
ATOM 1598 O O . ALA A 1 200 ? -7.424 -13.432 15.871 1.00 87.88 200 ALA A O 1
ATOM 1599 N N . ILE A 1 201 ? -5.954 -11.997 14.967 1.00 86.62 201 ILE A N 1
ATOM 1600 C CA . ILE A 1 201 ? -4.757 -12.771 15.364 1.00 86.62 201 ILE A CA 1
ATOM 1601 C C . ILE A 1 201 ? -4.473 -12.708 16.873 1.00 86.62 201 ILE A C 1
ATOM 1603 O O . ILE A 1 201 ? -3.802 -13.588 17.425 1.00 86.62 201 ILE A O 1
ATOM 1607 N N . THR A 1 202 ? -4.976 -11.673 17.550 1.00 80.94 202 THR A N 1
ATOM 1608 C CA . THR A 1 202 ? -4.880 -11.527 19.009 1.00 80.94 202 THR A CA 1
ATOM 1609 C C . THR A 1 202 ? -5.912 -12.416 19.702 1.00 80.94 202 THR A C 1
ATOM 1611 O O . THR A 1 202 ? -5.603 -13.082 20.689 1.00 80.94 202 THR A O 1
ATOM 1614 N N . HIS A 1 203 ? -7.117 -12.514 19.133 1.00 73.25 203 HIS A N 1
ATOM 1615 C CA . HIS A 1 203 ? -8.226 -13.301 19.677 1.00 73.25 203 HIS A CA 1
ATOM 1616 C C . HIS A 1 203 ? -8.384 -14.709 19.078 1.00 73.25 203 HIS A C 1
ATOM 1618 O O . HIS A 1 203 ? -9.357 -15.403 19.401 1.00 73.25 203 HIS A O 1
ATOM 1624 N N . SER A 1 204 ? -7.453 -15.160 18.231 1.00 65.31 204 SER A N 1
ATOM 1625 C CA . SER A 1 204 ? -7.537 -16.470 17.583 1.00 65.31 204 SER A CA 1
ATOM 1626 C C . SER A 1 204 ? -7.621 -17.616 18.609 1.00 65.31 204 SER A C 1
ATOM 1628 O O . SER A 1 204 ? -7.034 -17.592 19.698 1.00 65.31 204 SER A O 1
ATOM 1630 N N . LEU A 1 205 ? -8.413 -18.644 18.273 1.00 48.53 205 LEU A N 1
ATOM 1631 C CA . LEU A 1 205 ? -8.787 -19.755 19.166 1.00 48.53 205 LEU A CA 1
ATOM 1632 C C . LEU A 1 205 ? -7.583 -20.529 19.740 1.00 48.53 205 LEU A C 1
ATOM 1634 O O . LEU A 1 205 ? -7.695 -21.118 20.817 1.00 48.53 205 LEU A O 1
ATOM 1638 N N . SER A 1 206 ? -6.439 -20.518 19.052 1.00 47.22 206 SER A N 1
ATOM 1639 C CA . SER A 1 206 ? -5.187 -21.153 19.481 1.00 47.22 206 SER A CA 1
ATOM 1640 C C . SER A 1 206 ? -4.547 -20.447 20.684 1.00 47.22 206 SER A C 1
ATOM 1642 O O . SER A 1 206 ? -4.102 -21.130 21.606 1.00 47.22 206 SER A O 1
ATOM 1644 N N . LYS A 1 207 ? -4.579 -19.107 20.750 1.00 51.44 207 LYS A N 1
ATOM 1645 C CA . LYS A 1 207 ? -4.073 -18.322 21.898 1.00 51.44 207 LYS A CA 1
ATOM 1646 C C . LYS A 1 207 ? -5.066 -18.261 23.062 1.00 51.44 207 LYS A C 1
ATOM 1648 O O . LYS A 1 207 ? -4.666 -18.202 24.224 1.00 51.44 207 LYS A O 1
ATOM 1653 N N . ARG A 1 208 ? -6.368 -18.386 22.775 1.00 47.91 208 ARG A N 1
ATOM 1654 C CA . ARG A 1 208 ? -7.454 -18.374 23.776 1.00 47.91 208 ARG A CA 1
ATOM 1655 C C . ARG A 1 208 ? -7.392 -19.539 24.777 1.00 47.91 208 ARG A C 1
ATOM 1657 O O . ARG A 1 208 ? -7.878 -19.405 25.894 1.00 47.91 208 ARG A O 1
ATOM 1664 N N . LYS A 1 209 ? -6.766 -20.669 24.415 1.00 45.09 209 LYS A N 1
ATOM 1665 C CA . LYS A 1 209 ? -6.523 -21.804 25.332 1.00 45.09 209 LYS A CA 1
ATOM 1666 C C . LYS A 1 209 ? -5.397 -21.559 26.346 1.00 45.09 209 LYS A C 1
ATOM 1668 O O . LYS A 1 209 ? -5.300 -22.316 27.306 1.00 45.09 209 LYS A O 1
ATOM 1673 N N . GLN A 1 210 ? -4.559 -20.541 26.142 1.00 49.91 210 GLN A N 1
ATOM 1674 C CA . GLN A 1 210 ? -3.367 -20.285 26.958 1.00 49.91 210 GLN A CA 1
ATOM 1675 C C . GLN A 1 210 ? -3.521 -19.129 27.957 1.00 49.91 210 GLN A C 1
ATOM 1677 O O . GLN A 1 210 ? -2.663 -18.987 28.822 1.00 49.91 210 GLN A O 1
ATOM 1682 N N . ARG A 1 211 ? -4.583 -18.313 27.882 1.00 51.41 211 ARG A N 1
ATOM 1683 C CA . ARG A 1 211 ? -4.686 -17.077 28.676 1.00 51.41 211 ARG A CA 1
ATOM 1684 C C . ARG A 1 211 ? -6.034 -16.932 29.366 1.00 51.41 211 ARG A C 1
ATOM 1686 O O . ARG A 1 211 ? -7.056 -16.707 28.728 1.00 51.41 211 ARG A O 1
ATOM 1693 N N . LEU A 1 212 ? -5.997 -17.043 30.690 1.00 45.78 212 LEU A N 1
ATOM 1694 C CA . LEU A 1 212 ? -7.120 -16.802 31.598 1.00 45.78 212 LEU A CA 1
ATOM 1695 C C . LEU A 1 212 ? -6.899 -15.568 32.496 1.00 45.78 212 LEU A C 1
ATOM 1697 O O . LEU A 1 212 ? -7.689 -15.364 33.410 1.00 45.78 212 LEU A O 1
ATOM 1701 N N . THR A 1 213 ? -5.871 -14.738 32.259 1.00 46.88 213 THR A N 1
ATOM 1702 C CA . THR A 1 213 ? -5.516 -13.656 33.207 1.00 46.88 213 THR A CA 1
ATOM 1703 C C . THR A 1 213 ? -5.071 -12.304 32.626 1.00 46.88 213 THR A C 1
ATOM 1705 O O . THR A 1 213 ? -5.085 -11.341 33.379 1.00 46.88 213 THR A O 1
ATOM 1708 N N . GLU A 1 214 ? -4.741 -12.162 31.336 1.00 51.03 214 GLU A N 1
ATOM 1709 C CA . GLU A 1 214 ? -4.173 -10.906 30.781 1.00 51.03 214 GLU A CA 1
ATOM 1710 C C . GLU A 1 214 ? -4.753 -10.599 29.386 1.00 51.03 214 GLU A C 1
ATOM 1712 O O . GLU A 1 214 ? -4.132 -10.874 28.362 1.00 51.03 214 GLU A O 1
ATOM 1717 N N . VAL A 1 215 ? -6.003 -10.127 29.323 1.00 53.25 215 VAL A N 1
ATOM 1718 C CA . VAL A 1 215 ? -6.718 -9.912 28.044 1.00 53.25 215 VAL A CA 1
ATOM 1719 C C . VAL A 1 215 ? -6.543 -8.485 27.508 1.00 53.25 215 VAL A C 1
ATOM 1721 O O . VAL A 1 215 ? -6.519 -8.302 26.294 1.00 53.25 215 VAL A O 1
ATOM 1724 N N . ASP A 1 216 ? -6.348 -7.498 28.386 1.00 49.97 216 ASP A N 1
ATOM 1725 C CA . ASP A 1 216 ? -6.388 -6.083 27.994 1.00 49.97 216 ASP A CA 1
ATOM 1726 C C . ASP A 1 216 ? -5.040 -5.539 27.481 1.00 49.97 216 ASP A C 1
ATOM 1728 O O . ASP A 1 216 ? -5.036 -4.650 26.636 1.00 49.97 216 ASP A O 1
ATOM 1732 N N . GLU A 1 217 ? -3.888 -6.081 27.899 1.00 56.31 217 GLU A N 1
ATOM 1733 C CA . GLU A 1 217 ? -2.571 -5.547 27.487 1.00 56.31 217 GLU A CA 1
ATOM 1734 C C . GLU A 1 217 ? -2.160 -5.937 26.055 1.00 56.31 217 GLU A C 1
ATOM 1736 O O . GLU A 1 217 ? -1.414 -5.210 25.399 1.00 56.31 217 GLU A O 1
ATOM 1741 N N . GLU A 1 218 ? -2.655 -7.057 25.520 1.00 61.75 218 GLU A N 1
ATOM 1742 C CA . GLU A 1 218 ? -2.197 -7.544 24.212 1.00 61.75 218 GLU A CA 1
ATOM 1743 C C . GLU A 1 218 ? -2.839 -6.853 23.009 1.00 61.75 218 GLU A C 1
ATOM 1745 O O . GLU A 1 218 ? -2.223 -6.798 21.947 1.00 61.75 218 GLU A O 1
ATOM 1750 N N . ILE A 1 219 ? -4.043 -6.300 23.151 1.00 60.03 219 ILE A N 1
ATOM 1751 C CA . ILE A 1 219 ? -4.695 -5.553 22.065 1.00 60.03 219 ILE A CA 1
ATOM 1752 C C . ILE A 1 219 ? -3.937 -4.239 21.807 1.00 60.03 219 ILE A C 1
ATOM 1754 O O . ILE A 1 219 ? -3.651 -3.894 20.657 1.00 60.03 219 ILE A O 1
ATOM 1758 N N . PHE A 1 220 ? -3.509 -3.561 22.879 1.00 62.69 220 PHE A N 1
ATOM 1759 C CA . PHE A 1 220 ? -2.670 -2.360 22.803 1.00 62.69 220 PHE A CA 1
ATOM 1760 C C . PHE A 1 220 ? -1.228 -2.648 22.371 1.00 62.69 220 PHE A C 1
ATOM 1762 O O . PHE A 1 220 ? -0.461 -1.720 22.125 1.00 62.69 220 PHE A O 1
ATOM 1769 N N . LYS A 1 221 ? -0.849 -3.923 22.197 1.00 78.44 221 LYS A N 1
ATOM 1770 C CA . LYS A 1 221 ? 0.452 -4.273 21.624 1.00 78.44 221 LYS A CA 1
ATOM 1771 C C . LYS A 1 221 ? 0.612 -3.702 20.221 1.00 78.44 221 LYS A C 1
ATOM 1773 O O . LYS A 1 221 ? 1.713 -3.316 19.876 1.00 78.44 221 LYS A O 1
ATOM 1778 N N . PHE A 1 222 ? -0.434 -3.681 19.396 1.00 82.12 222 PHE A N 1
ATOM 1779 C CA . PHE A 1 222 ? -0.324 -3.231 18.000 1.00 82.12 222 PHE A CA 1
ATOM 1780 C C . PHE A 1 222 ? -0.714 -1.764 17.803 1.00 82.12 222 PHE A C 1
ATOM 1782 O O . PHE A 1 222 ? -0.322 -1.155 16.807 1.00 82.12 222 PHE A O 1
ATOM 1789 N N . MET A 1 223 ? -1.508 -1.213 18.720 1.00 85.62 223 MET A N 1
ATOM 1790 C CA . MET A 1 223 ? -2.196 0.064 18.558 1.00 85.62 223 MET A CA 1
ATOM 1791 C C . MET A 1 223 ? -2.089 0.861 19.850 1.00 85.62 223 MET A C 1
ATOM 1793 O O . MET A 1 223 ? -2.551 0.404 20.893 1.00 85.62 223 MET A O 1
ATOM 1797 N N . ASP A 1 224 ? -1.506 2.056 19.782 1.00 86.31 224 ASP A N 1
ATOM 1798 C CA . ASP A 1 224 ? -1.462 2.953 20.933 1.00 86.31 224 ASP A CA 1
ATOM 1799 C C . ASP A 1 224 ? -2.846 3.589 21.154 1.00 86.31 224 ASP A C 1
ATOM 1801 O O . ASP A 1 224 ? -3.560 3.964 20.214 1.00 86.31 224 ASP A O 1
ATOM 1805 N N . LYS A 1 225 ? -3.221 3.754 22.423 1.00 88.00 225 LYS A N 1
ATOM 1806 C CA . LYS A 1 225 ? -4.419 4.495 22.811 1.00 88.00 225 LYS A CA 1
ATOM 1807 C C . LYS A 1 225 ? -4.364 5.941 22.305 1.00 88.00 225 LYS A C 1
ATOM 1809 O O . LYS A 1 225 ? -5.389 6.480 21.899 1.00 88.00 225 LYS A O 1
ATOM 1814 N N . ALA A 1 226 ? -3.185 6.564 22.284 1.00 92.06 226 ALA A N 1
ATOM 1815 C CA . ALA A 1 226 ? -3.038 7.922 21.759 1.00 92.06 226 ALA A CA 1
ATOM 1816 C C . ALA A 1 226 ? -3.433 8.016 20.272 1.00 92.06 226 ALA A C 1
ATOM 1818 O O . ALA A 1 226 ? -4.168 8.925 19.884 1.00 92.06 226 ALA A O 1
ATOM 1819 N N . ASP A 1 227 ? -3.012 7.044 19.460 1.00 94.25 227 ASP A N 1
ATOM 1820 C CA . ASP A 1 227 ? -3.308 7.014 18.025 1.00 94.25 227 ASP A CA 1
ATOM 1821 C C . ASP A 1 227 ? -4.791 6.735 17.749 1.00 94.25 227 ASP A C 1
ATOM 1823 O O . ASP A 1 227 ? -5.403 7.371 16.891 1.00 94.25 227 ASP A O 1
ATOM 1827 N N . THR A 1 228 ? -5.394 5.804 18.493 1.00 93.62 228 THR A N 1
ATOM 1828 C CA . THR A 1 228 ? -6.825 5.482 18.349 1.00 93.62 228 THR A CA 1
ATOM 1829 C C . THR A 1 228 ? -7.724 6.663 18.732 1.00 93.62 228 THR A C 1
ATOM 1831 O O . THR A 1 228 ? -8.693 6.938 18.023 1.00 93.62 228 THR A O 1
ATOM 1834 N N . LEU A 1 229 ? -7.372 7.419 19.780 1.00 94.19 229 LEU A N 1
ATOM 1835 C CA . LEU A 1 229 ? -8.059 8.663 20.147 1.00 94.19 229 LEU A CA 1
ATOM 1836 C C . LEU A 1 229 ? -7.849 9.772 19.108 1.00 94.19 229 LEU A C 1
ATOM 1838 O O . LEU A 1 229 ? -8.793 10.488 18.778 1.00 94.19 229 LEU A O 1
ATOM 1842 N N . ALA A 1 230 ? -6.644 9.901 18.547 1.00 95.56 230 ALA A N 1
ATOM 1843 C CA . ALA A 1 230 ? -6.379 10.869 17.484 1.00 95.56 230 ALA A CA 1
ATOM 1844 C C . ALA A 1 230 ? -7.253 10.604 16.245 1.00 95.56 230 ALA A C 1
ATOM 1846 O O . ALA A 1 230 ? -7.864 11.532 15.714 1.00 95.56 230 ALA A O 1
ATOM 1847 N N . LEU A 1 231 ? -7.372 9.337 15.828 1.00 95.88 231 LEU A N 1
ATOM 1848 C CA . LEU A 1 231 ? -8.262 8.928 14.737 1.00 95.88 231 LEU A CA 1
ATOM 1849 C C . LEU A 1 231 ? -9.738 9.182 15.060 1.00 95.88 231 LEU A C 1
ATOM 1851 O O . LEU A 1 231 ? -10.484 9.593 14.170 1.00 95.88 231 LEU A O 1
ATOM 1855 N N . LEU A 1 232 ? -10.159 8.955 16.310 1.00 94.62 232 LEU A N 1
ATOM 1856 C CA . LEU A 1 232 ? -11.520 9.242 16.761 1.00 94.62 232 LEU A CA 1
ATOM 1857 C C . LEU A 1 232 ? -11.847 10.731 16.635 1.00 94.62 232 LEU A C 1
ATOM 1859 O O . LEU A 1 232 ? -12.812 11.082 15.958 1.00 94.62 232 LEU A O 1
ATOM 1863 N N . HIS A 1 233 ? -11.033 11.601 17.236 1.00 94.12 233 HIS A N 1
ATOM 1864 C CA . HIS A 1 233 ? -11.271 13.043 17.208 1.00 94.12 233 HIS A CA 1
ATOM 1865 C C . HIS A 1 233 ? -11.230 13.598 15.782 1.00 94.12 233 HIS A C 1
ATOM 1867 O O . HIS A 1 233 ? -12.151 14.309 15.379 1.00 94.12 233 HIS A O 1
ATOM 1873 N N . TRP A 1 234 ? -10.223 13.210 14.991 1.00 94.88 234 TRP A N 1
ATOM 1874 C CA . TRP A 1 234 ? -10.130 13.615 13.589 1.00 94.88 234 TRP A CA 1
ATOM 1875 C C . TRP A 1 234 ? -11.338 13.122 12.779 1.00 94.88 234 TRP A C 1
ATOM 1877 O O . TRP A 1 234 ? -11.934 13.881 12.017 1.00 94.88 234 TRP A O 1
ATOM 1887 N N . GLY A 1 235 ? -11.742 11.861 12.956 1.00 92.50 235 GLY A N 1
ATOM 1888 C CA . GLY A 1 235 ? -12.872 11.276 12.238 1.00 92.50 235 GLY A CA 1
ATOM 1889 C C . GLY A 1 235 ? -14.208 11.930 12.596 1.00 92.50 235 GLY A C 1
ATOM 1890 O O . GLY A 1 235 ? -15.016 12.192 11.704 1.00 92.50 235 GLY A O 1
ATOM 1891 N N . ALA A 1 236 ? -14.431 12.227 13.878 1.00 91.06 236 ALA A N 1
ATOM 1892 C CA . ALA A 1 236 ? -15.629 12.910 14.359 1.00 91.06 236 ALA A CA 1
ATOM 1893 C C . ALA A 1 236 ? -15.740 14.333 13.791 1.00 91.06 236 ALA A C 1
ATOM 1895 O O . ALA A 1 236 ? -16.789 14.690 13.254 1.00 91.06 236 ALA A O 1
ATOM 1896 N N . GLU A 1 237 ? -14.648 15.105 13.825 1.00 89.88 237 GLU A N 1
ATOM 1897 C CA . GLU A 1 237 ? -14.580 16.455 13.248 1.00 89.88 237 GLU A CA 1
ATOM 1898 C C . GLU A 1 237 ? -14.913 16.436 11.749 1.00 89.88 237 GLU A C 1
ATOM 1900 O O . GLU A 1 237 ? -15.772 17.184 11.280 1.00 89.88 237 GLU A O 1
ATOM 1905 N N . ARG A 1 238 ? -14.302 15.514 10.996 1.00 87.19 238 ARG A N 1
ATOM 1906 C CA . ARG A 1 238 ? -14.542 15.378 9.553 1.00 87.19 238 ARG A CA 1
ATOM 1907 C C . ARG A 1 238 ? -15.983 14.977 9.224 1.00 87.19 238 ARG A C 1
ATOM 1909 O O . ARG A 1 238 ? -16.563 15.495 8.274 1.00 87.19 238 ARG A O 1
ATOM 1916 N N . LEU A 1 239 ? -16.591 14.071 9.994 1.00 88.06 239 LEU A N 1
ATOM 1917 C CA . LEU A 1 239 ? -17.999 13.696 9.798 1.00 88.06 239 LEU A CA 1
ATOM 1918 C C . LEU A 1 239 ? -18.960 14.840 10.150 1.00 88.06 239 LEU A C 1
ATOM 1920 O O . LEU A 1 239 ? -20.009 14.975 9.517 1.00 88.06 239 LEU A O 1
ATOM 1924 N N . GLU A 1 240 ? -18.614 15.673 11.130 1.00 85.75 240 GLU A N 1
ATOM 1925 C CA . GLU A 1 240 ? -19.398 16.855 11.473 1.00 85.75 240 GLU A CA 1
ATOM 1926 C C . GLU A 1 240 ? -19.350 17.917 10.362 1.00 85.75 240 GLU A C 1
ATOM 1928 O O . GLU A 1 240 ? -20.392 18.467 9.992 1.00 85.75 240 GLU A O 1
ATOM 1933 N N . GLU A 1 241 ? -18.174 18.177 9.787 1.00 81.75 241 GLU A N 1
ATOM 1934 C CA . GLU A 1 241 ? -18.014 19.071 8.631 1.00 81.75 241 GLU A CA 1
ATOM 1935 C C . GLU A 1 241 ? -18.876 18.632 7.438 1.00 81.75 241 GLU A C 1
ATOM 1937 O O . GLU A 1 241 ? -19.562 19.459 6.820 1.00 81.75 241 GLU A O 1
ATOM 1942 N N . GLU A 1 242 ? -18.912 17.324 7.172 1.00 76.12 242 GLU A N 1
ATOM 1943 C CA . GLU A 1 242 ? -19.788 16.728 6.163 1.00 76.12 242 GLU A CA 1
ATOM 1944 C C . GLU A 1 242 ? -21.267 16.921 6.481 1.00 76.12 242 GLU A C 1
ATOM 1946 O O . GLU A 1 242 ? -22.044 17.345 5.621 1.00 76.12 242 GLU A O 1
ATOM 1951 N N . GLY A 1 243 ? -21.667 16.649 7.726 1.00 73.81 243 GLY A N 1
ATOM 1952 C CA . GLY A 1 243 ? -23.048 16.805 8.181 1.00 73.81 243 GLY A CA 1
ATOM 1953 C C . GLY A 1 243 ? -23.548 18.250 8.099 1.00 73.81 243 GLY A C 1
ATOM 1954 O O . GLY A 1 243 ? -24.726 18.482 7.827 1.00 73.81 243 GLY A O 1
ATOM 1955 N N . ARG A 1 244 ? -22.652 19.230 8.269 1.00 75.69 244 ARG A N 1
ATOM 1956 C CA . ARG A 1 244 ? -22.944 20.667 8.133 1.00 75.69 244 ARG A CA 1
ATOM 1957 C C . ARG A 1 244 ? -23.022 21.136 6.674 1.00 75.69 244 ARG A C 1
ATOM 1959 O O . ARG A 1 244 ? -23.316 22.304 6.431 1.00 75.69 244 ARG A O 1
ATOM 1966 N N . GLY A 1 245 ? -22.762 20.257 5.704 1.00 64.50 245 GLY A N 1
ATOM 1967 C CA . GLY A 1 245 ? -22.761 20.594 4.280 1.00 64.50 245 GLY A CA 1
ATOM 1968 C C . GLY A 1 245 ? -21.605 21.508 3.866 1.00 64.50 245 GLY A C 1
ATOM 1969 O O . GLY A 1 245 ? -21.604 22.013 2.745 1.00 64.50 245 GLY A O 1
ATOM 1970 N N . VAL A 1 246 ? -20.614 21.709 4.741 1.00 60.06 246 VAL A N 1
ATOM 1971 C CA . VAL A 1 246 ? -19.417 22.519 4.460 1.00 60.06 246 VAL A CA 1
ATOM 1972 C C . VAL A 1 246 ? -18.483 21.781 3.487 1.00 60.06 246 VAL A C 1
ATOM 1974 O O . VAL A 1 246 ? -17.726 22.417 2.759 1.00 60.06 246 VAL A O 1
ATOM 1977 N N . GLY A 1 247 ? -18.627 20.457 3.361 1.00 52.69 247 GLY A N 1
ATOM 1978 C CA . GLY A 1 247 ? -17.984 19.648 2.319 1.00 52.69 247 GLY A CA 1
ATOM 1979 C C . GLY A 1 247 ? -18.577 19.786 0.910 1.00 52.69 247 GLY A C 1
ATOM 1980 O O . GLY A 1 247 ? -17.979 19.315 -0.064 1.00 52.69 247 GLY A O 1
ATOM 1981 N N . ILE A 1 248 ? -19.726 20.461 0.750 1.00 43.41 248 ILE A N 1
ATOM 1982 C CA . ILE A 1 248 ? -20.390 20.658 -0.549 1.00 43.41 248 ILE A CA 1
ATOM 1983 C C . ILE A 1 248 ? -19.736 21.844 -1.268 1.00 43.41 248 ILE A C 1
ATOM 1985 O O . ILE A 1 248 ? -20.271 22.946 -1.344 1.00 43.41 248 ILE A O 1
ATOM 1989 N N . GLY A 1 249 ? -18.534 21.612 -1.791 1.00 44.97 249 GLY A N 1
ATOM 1990 C CA . GLY A 1 249 ? -17.830 22.577 -2.637 1.00 44.97 249 GLY A CA 1
ATOM 1991 C C . GLY A 1 249 ? -16.339 22.308 -2.819 1.00 44.97 249 GLY A C 1
ATOM 1992 O O . GLY A 1 249 ? -15.783 22.733 -3.828 1.00 44.97 249 GLY A O 1
ATOM 1993 N N . MET A 1 250 ? -15.702 21.569 -1.900 1.00 42.91 250 MET A N 1
ATOM 1994 C CA . MET A 1 250 ? -14.267 21.245 -1.956 1.00 42.91 250 MET A CA 1
ATOM 1995 C C . MET A 1 250 ? -13.926 19.863 -1.354 1.00 42.91 250 MET A C 1
ATOM 1997 O O . MET A 1 250 ? -13.121 19.747 -0.440 1.00 42.91 250 MET A O 1
ATOM 2001 N N . GLY A 1 251 ? -14.475 18.785 -1.921 1.00 48.41 251 GLY A N 1
ATOM 2002 C CA . GLY A 1 251 ? -13.694 17.543 -2.034 1.00 48.41 251 GLY A CA 1
ATOM 2003 C C . GLY A 1 251 ? -13.742 16.507 -0.906 1.00 48.41 251 GLY A C 1
ATOM 2004 O O . GLY A 1 251 ? -12.949 15.567 -0.962 1.00 48.41 251 GLY A O 1
ATOM 2005 N N . PHE A 1 252 ? -14.669 16.561 0.053 1.00 56.66 252 PHE A N 1
ATOM 2006 C CA . PHE A 1 252 ? -14.901 15.371 0.875 1.00 56.66 252 PHE A CA 1
ATOM 2007 C C . PHE A 1 252 ? -15.764 14.370 0.092 1.00 56.66 252 PHE A C 1
ATOM 2009 O O . PHE A 1 252 ? -16.956 14.535 -0.173 1.00 56.66 252 PHE A O 1
ATOM 2016 N N . HIS A 1 253 ? -15.102 13.334 -0.401 1.00 69.44 253 HIS A N 1
ATOM 2017 C CA . HIS A 1 253 ? -15.714 12.294 -1.209 1.00 69.44 253 HIS A CA 1
ATOM 2018 C C . HIS A 1 253 ? -16.636 11.444 -0.317 1.00 69.44 253 HIS A C 1
ATOM 2020 O O . HIS A 1 253 ? -16.205 10.993 0.742 1.00 69.44 253 HIS A O 1
ATOM 2026 N N . ARG A 1 254 ? -17.866 11.112 -0.748 1.00 78.75 254 ARG A N 1
ATOM 2027 C CA . ARG A 1 254 ? -18.765 10.186 -0.006 1.00 78.75 254 ARG A CA 1
ATOM 2028 C C . ARG A 1 254 ? -18.068 8.880 0.409 1.00 78.75 254 ARG A C 1
ATOM 2030 O O . ARG A 1 254 ? -18.406 8.280 1.426 1.00 78.75 254 ARG A O 1
ATOM 2037 N N . GLY A 1 255 ? -17.089 8.442 -0.386 1.00 83.38 255 GLY A N 1
ATOM 2038 C CA . GLY A 1 255 ? -16.239 7.295 -0.066 1.00 83.38 255 GLY A CA 1
ATOM 2039 C C . GLY A 1 255 ? -15.336 7.502 1.156 1.00 83.38 2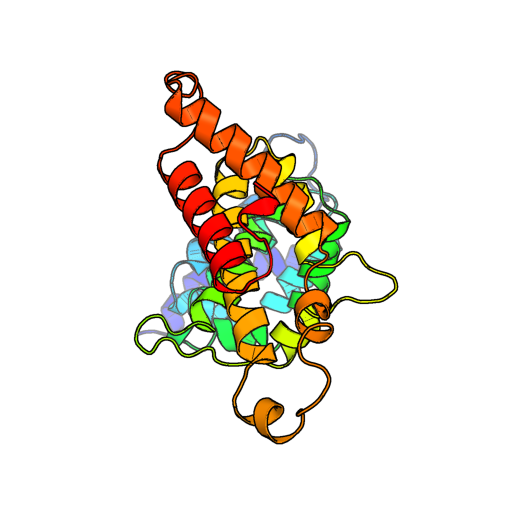55 GLY A C 1
ATOM 2040 O O . GLY A 1 255 ? -15.146 6.555 1.910 1.00 83.38 255 GLY A O 1
ATOM 2041 N N . ILE A 1 256 ? -14.819 8.711 1.388 1.00 86.94 256 ILE A N 1
ATOM 2042 C CA . ILE A 1 256 ? -14.014 9.036 2.574 1.00 86.94 256 ILE A CA 1
ATOM 2043 C C . ILE A 1 256 ? -14.908 8.981 3.812 1.00 86.94 256 ILE A C 1
ATOM 2045 O O . ILE A 1 256 ? -14.615 8.198 4.706 1.00 86.94 256 ILE A O 1
ATOM 2049 N N . ALA A 1 257 ? -16.052 9.680 3.825 1.00 88.56 257 ALA A N 1
ATOM 2050 C CA . ALA A 1 257 ? -17.000 9.640 4.949 1.00 88.56 257 ALA A CA 1
ATOM 2051 C C . ALA A 1 257 ? -17.405 8.206 5.325 1.00 88.56 257 ALA A C 1
ATOM 2053 O O . ALA A 1 257 ? -17.381 7.823 6.493 1.00 88.56 257 ALA A O 1
ATOM 2054 N N . LYS A 1 258 ? -17.706 7.375 4.318 1.00 90.62 258 LYS A N 1
ATOM 2055 C CA . LYS A 1 258 ? -17.997 5.951 4.515 1.00 90.62 258 LYS A CA 1
ATOM 2056 C C . LYS A 1 258 ? -16.847 5.208 5.201 1.00 90.62 258 LYS A C 1
ATOM 2058 O O . LYS A 1 258 ? -17.094 4.447 6.131 1.00 90.62 258 LYS A O 1
ATOM 2063 N N . ASN A 1 259 ? -15.611 5.409 4.750 1.00 93.31 259 ASN A N 1
ATOM 2064 C CA . ASN A 1 259 ? -14.455 4.723 5.325 1.00 93.31 259 ASN A CA 1
ATOM 2065 C C . ASN A 1 259 ? -14.063 5.270 6.706 1.00 93.31 259 ASN A C 1
ATOM 2067 O O . ASN A 1 259 ? -13.629 4.485 7.541 1.00 93.31 259 ASN A O 1
ATOM 2071 N N . VAL A 1 260 ? -14.299 6.556 6.991 1.00 94.44 260 VAL A N 1
ATOM 2072 C CA . VAL A 1 260 ? -14.191 7.099 8.355 1.00 94.44 260 VAL A CA 1
ATOM 2073 C C . VAL A 1 260 ? -15.179 6.388 9.277 1.00 94.44 260 VAL A C 1
ATOM 2075 O O . VAL A 1 260 ? -14.771 5.850 10.300 1.00 94.44 260 VAL A O 1
ATOM 2078 N N . MET A 1 261 ? -16.455 6.286 8.889 1.00 92.75 261 MET A N 1
ATOM 2079 C CA . MET A 1 261 ? -17.451 5.559 9.686 1.00 92.75 261 MET A CA 1
ATOM 2080 C C . MET A 1 261 ? -17.071 4.088 9.899 1.00 92.75 261 MET A C 1
ATOM 2082 O O . MET A 1 261 ? -17.228 3.579 11.004 1.00 92.75 261 MET A O 1
ATOM 2086 N N . HIS A 1 262 ? -16.562 3.402 8.871 1.00 94.12 262 HIS A N 1
ATOM 2087 C CA . HIS A 1 262 ? -16.104 2.016 9.003 1.00 94.12 262 HIS A CA 1
ATOM 2088 C C . HIS A 1 262 ? -14.934 1.874 9.979 1.00 94.12 262 HIS A C 1
ATOM 2090 O O . HIS A 1 262 ? -14.940 0.951 10.792 1.00 94.12 262 HIS A O 1
ATOM 2096 N N . LEU A 1 263 ? -13.955 2.781 9.911 1.00 95.19 263 LEU A N 1
ATOM 2097 C CA . LEU A 1 263 ? -12.809 2.776 10.810 1.00 95.19 263 LEU A CA 1
ATOM 2098 C C . LEU A 1 263 ? -13.253 3.012 12.256 1.00 95.19 263 LEU A C 1
ATOM 2100 O O . LEU A 1 263 ? -12.930 2.207 13.123 1.00 95.19 263 LEU A O 1
ATOM 2104 N N . LEU A 1 264 ? -14.050 4.054 12.510 1.00 94.44 264 LEU A N 1
ATOM 2105 C CA . LEU A 1 264 ? -14.567 4.353 13.851 1.00 94.44 264 LEU A CA 1
ATOM 2106 C C . LEU A 1 264 ? -15.416 3.204 14.402 1.00 94.44 264 LEU A C 1
ATOM 2108 O O . LEU A 1 264 ? -15.267 2.817 15.560 1.00 94.44 264 LEU A O 1
ATOM 2112 N N . TRP A 1 265 ? -16.262 2.608 13.559 1.00 93.62 265 TRP A N 1
ATOM 2113 C CA . TRP A 1 265 ? -17.039 1.432 13.935 1.00 93.62 265 TRP A CA 1
ATOM 2114 C C . TRP A 1 265 ? -16.141 0.246 14.294 1.00 93.62 265 TRP A C 1
ATOM 2116 O O . TRP A 1 265 ? -16.393 -0.398 15.306 1.00 93.62 265 TRP A O 1
ATOM 2126 N N . ALA A 1 266 ? -15.087 -0.029 13.520 1.00 92.38 266 ALA A N 1
ATOM 2127 C CA . ALA A 1 266 ? -14.146 -1.106 13.821 1.00 92.38 266 ALA A CA 1
ATOM 2128 C C . ALA A 1 266 ? -13.398 -0.856 15.142 1.00 92.38 266 ALA A C 1
ATOM 2130 O O . ALA A 1 266 ? -13.288 -1.767 15.960 1.00 92.38 266 ALA A O 1
ATOM 2131 N N . LEU A 1 267 ? -12.944 0.380 15.384 1.00 92.12 267 LEU A N 1
ATOM 2132 C CA . LEU A 1 267 ? -12.297 0.764 16.641 1.00 92.12 267 LEU A CA 1
ATOM 2133 C C . LEU A 1 267 ? -13.235 0.552 17.844 1.00 92.12 267 LEU A C 1
ATOM 2135 O O . LEU A 1 267 ? -12.831 -0.037 18.845 1.00 92.12 267 LEU A O 1
ATOM 2139 N N . MET A 1 268 ? -14.501 0.966 17.737 1.00 90.62 268 MET A N 1
ATOM 2140 C CA . MET A 1 268 ? -15.503 0.742 18.786 1.00 90.62 268 MET A CA 1
ATOM 2141 C C . MET A 1 268 ? -15.849 -0.741 18.969 1.00 90.62 268 MET A C 1
ATOM 2143 O O . MET A 1 268 ? -15.930 -1.226 20.096 1.00 90.62 268 MET A O 1
ATOM 2147 N N . ALA A 1 269 ? -16.077 -1.469 17.873 1.00 88.56 269 ALA A N 1
ATOM 2148 C CA . ALA A 1 269 ? -16.522 -2.862 17.895 1.00 88.56 269 ALA A CA 1
ATOM 2149 C C . ALA A 1 269 ? -15.503 -3.794 18.563 1.00 88.56 269 ALA A C 1
ATOM 2151 O O . ALA A 1 269 ? -15.891 -4.796 19.165 1.00 88.56 269 ALA A O 1
ATOM 2152 N N . TYR A 1 270 ? -14.218 -3.447 18.486 1.00 87.06 270 TYR A N 1
ATOM 2153 C CA . TYR A 1 270 ? -13.130 -4.191 19.116 1.00 87.06 270 TYR A CA 1
ATOM 2154 C C . TYR A 1 270 ? -12.644 -3.577 20.435 1.00 87.06 270 TYR A C 1
ATOM 2156 O O . TYR A 1 270 ? -11.613 -3.988 20.955 1.00 87.06 270 TYR A O 1
ATOM 2164 N N . GLY A 1 271 ? -13.386 -2.620 21.004 1.00 84.00 271 GLY A N 1
ATOM 2165 C CA . GLY A 1 271 ? -13.099 -2.065 22.330 1.00 84.00 271 GLY A CA 1
ATOM 2166 C C . GLY A 1 271 ? -11.836 -1.204 22.407 1.00 84.00 271 GLY A C 1
ATOM 2167 O O . GLY A 1 271 ? -11.334 -0.972 23.503 1.00 84.00 271 GLY A O 1
ATOM 2168 N N . LEU A 1 272 ? -11.327 -0.720 21.269 1.00 85.44 272 LEU A N 1
ATOM 2169 C CA . LEU A 1 272 ? -10.159 0.168 21.213 1.00 85.44 272 LEU A CA 1
ATOM 2170 C C . LEU A 1 272 ? -10.504 1.594 21.653 1.00 85.44 272 LEU A C 1
ATOM 2172 O O . LEU A 1 272 ? -9.647 2.313 22.158 1.00 85.44 272 LEU A O 1
ATOM 2176 N N . ILE A 1 273 ? -11.767 1.983 21.474 1.00 86.94 273 ILE A N 1
ATOM 2177 C CA . ILE A 1 273 ? -12.338 3.258 21.913 1.00 86.94 273 ILE A CA 1
ATOM 2178 C C . ILE A 1 273 ? -13.714 3.014 22.540 1.00 86.94 273 ILE A C 1
ATOM 2180 O O . ILE A 1 273 ? -14.431 2.085 22.154 1.00 86.94 273 ILE A O 1
ATOM 2184 N N . SER A 1 274 ? -14.093 3.845 23.507 1.00 83.06 274 SER A N 1
ATOM 2185 C CA . SER A 1 274 ? -15.387 3.786 24.186 1.00 83.06 274 SER A CA 1
ATOM 2186 C C . SER A 1 274 ? -16.280 4.966 23.807 1.00 83.06 274 SER A C 1
ATOM 2188 O O . SER A 1 274 ? -15.810 6.007 23.363 1.00 83.06 274 SER A O 1
ATOM 2190 N N . ILE A 1 275 ? -17.588 4.835 24.047 1.00 76.69 275 ILE A N 1
ATOM 2191 C CA . ILE A 1 275 ? -18.551 5.937 23.857 1.00 76.69 275 ILE A CA 1
ATOM 2192 C C . ILE A 1 275 ? -18.197 7.153 24.730 1.00 76.69 275 ILE A C 1
ATOM 2194 O O . ILE A 1 275 ? -18.528 8.274 24.368 1.00 76.69 275 ILE A O 1
ATOM 2198 N N . ASN A 1 276 ? -17.520 6.943 25.864 1.00 79.31 276 ASN A N 1
ATOM 2199 C CA . ASN A 1 276 ? -17.108 8.029 26.754 1.00 79.31 276 ASN A CA 1
ATOM 2200 C C . ASN A 1 276 ? -15.893 8.807 26.227 1.00 79.31 276 ASN A C 1
ATOM 2202 O O . ASN A 1 276 ? -15.576 9.855 26.783 1.00 79.31 276 ASN A O 1
ATOM 2206 N N . ASP A 1 277 ? -15.203 8.280 25.211 1.00 77.69 277 ASP A N 1
ATOM 2207 C CA . ASP A 1 277 ? -14.074 8.946 24.558 1.00 77.69 277 ASP A CA 1
ATOM 2208 C C . ASP A 1 277 ? -14.528 9.861 23.396 1.00 77.69 277 ASP A C 1
ATOM 2210 O O . ASP A 1 277 ? -13.709 10.614 22.867 1.00 77.69 277 ASP A O 1
ATOM 2214 N N . CYS A 1 278 ? -15.811 9.788 23.003 1.00 63.25 278 CYS A N 1
ATOM 2215 C CA . CYS A 1 278 ? -16.431 10.582 21.933 1.00 63.25 278 CYS A CA 1
ATOM 2216 C C . CYS A 1 278 ? -16.886 11.971 22.398 1.00 63.25 278 CYS A C 1
ATOM 2218 O O . CYS A 1 278 ? -17.542 12.067 23.462 1.00 63.25 278 CYS A O 1
#

Organism: Rhizopus azygosporus (NCBI:txid86630)